Protein AF-A0A374URX6-F1 (afdb_monomer_lite)

Sequence (188 aa):
MEKLTINDLPEDVVERMKEAIRSDSQMVALKNKHTAYIRSRQYAKAIELKRKMRKIEERVICEYLEHYEGETESMANLMNGMSPEDRDAINVCTNAIILICDMIETFSMYFNQVLKKYHPDYRLEMYDKIMSVGKEAKSHVKFMSECTDNIYQCSFADSADDITELVRNKARSLIRKVKGKEGNRNNL

Foldseek 3Di:
DDQDDLVNDDPVVSVVLVVVLCPDPVNVVLVVVLVVCVVVVVVVVSVVSVVVSVVVSVVSRSVCSVVPPDPPDQLLVVCVPPDPVVVVVVVVVLVVLLLVLVLLVVVLVVVVVVVCVPVVPDDDVVSVVSNVVSVVSNVVSVSNCVSDDPPPPPVVVVVSVVVSVVVVVVVVVVVVVVVVVVVVVVVD

Secondary structure (DSSP, 8-state):
-PPP-GGGS-HHHHHHHHHHHHH-HHHHHHHHHHHHHHHTT-HHHHHHHHHHHHHHHHHHHHHHHHT-------HHHHTTT--HHHHHHHHHHHHHHHHHHHHHHHHHHHHHHHHHTT-TT---HHHHHHHHHHHHHHHHHHHHHTTS-TTSTTTHHHHHHHHHHHHHHHHHHHHHHHHHHHHHHTT-

Radius of gyration: 27.58 Å; chains: 1; bounding box: 68×51×74 Å

Structure (mmCIF, N/CA/C/O backbone):
data_AF-A0A374URX6-F1
#
_entry.id   AF-A0A374URX6-F1
#
loop_
_atom_site.group_PDB
_atom_site.id
_atom_site.type_symbol
_atom_site.label_atom_id
_atom_site.label_alt_id
_atom_site.label_comp_id
_atom_site.label_asym_id
_atom_site.label_entity_id
_atom_site.label_seq_id
_atom_site.pdbx_PDB_ins_code
_atom_site.Cartn_x
_atom_site.Cartn_y
_atom_site.Cartn_z
_atom_site.occupancy
_atom_site.B_iso_or_equiv
_atom_site.auth_seq_id
_atom_site.auth_comp_id
_atom_site.auth_asym_id
_at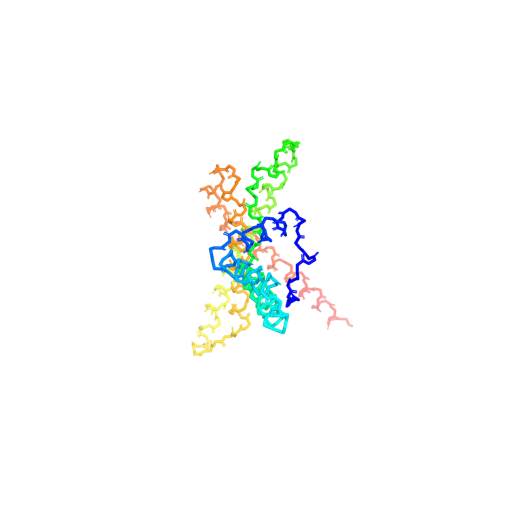om_site.auth_atom_id
_atom_site.pdbx_PDB_model_num
ATOM 1 N N . MET A 1 1 ? -7.711 -9.882 -10.810 1.00 42.44 1 MET A N 1
ATOM 2 C CA . MET A 1 1 ? -7.217 -8.596 -11.335 1.00 42.44 1 MET A CA 1
ATOM 3 C C . MET A 1 1 ? -7.017 -8.758 -12.825 1.00 42.44 1 MET A C 1
ATOM 5 O O . MET A 1 1 ? -6.484 -9.787 -13.230 1.00 42.44 1 MET A O 1
ATOM 9 N N . GLU A 1 2 ? -7.520 -7.823 -13.626 1.00 47.75 2 GLU A N 1
ATOM 10 C CA . GLU A 1 2 ? -7.219 -7.774 -15.061 1.00 47.75 2 GLU A CA 1
ATOM 11 C C . GLU A 1 2 ? -5.718 -7.503 -15.246 1.00 47.75 2 GLU A C 1
ATOM 13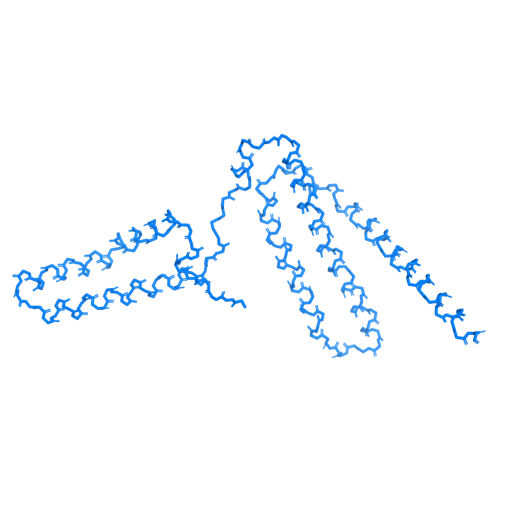 O O . GLU A 1 2 ? -5.123 -6.761 -14.465 1.00 47.75 2 GLU A O 1
ATOM 18 N N . LYS A 1 3 ? -5.079 -8.176 -16.213 1.00 58.12 3 LYS A N 1
ATOM 19 C CA . LYS A 1 3 ? -3.654 -7.968 -16.507 1.00 58.12 3 LYS A CA 1
ATOM 20 C C . LYS A 1 3 ? -3.487 -6.602 -17.174 1.00 58.12 3 LYS A C 1
ATOM 22 O O . LYS A 1 3 ? -4.138 -6.369 -18.189 1.00 58.12 3 LYS A O 1
ATOM 27 N N . LEU A 1 4 ? -2.601 -5.759 -16.638 1.00 62.91 4 LEU A N 1
ATOM 28 C CA . LEU A 1 4 ? -2.213 -4.500 -17.279 1.00 62.91 4 LEU A CA 1
ATOM 29 C C . LEU A 1 4 ? -1.714 -4.751 -18.708 1.00 62.91 4 LEU A C 1
ATOM 31 O O . LEU A 1 4 ? -0.981 -5.707 -18.978 1.00 62.91 4 LEU A O 1
ATOM 35 N N . THR A 1 5 ? -2.095 -3.861 -19.615 1.00 71.56 5 THR A N 1
ATOM 36 C CA . THR A 1 5 ? -1.613 -3.796 -20.992 1.00 71.56 5 THR A CA 1
ATOM 37 C C . THR A 1 5 ? -0.795 -2.524 -21.206 1.00 71.56 5 THR A C 1
ATOM 39 O O . THR A 1 5 ? -0.844 -1.591 -20.412 1.00 71.56 5 THR A O 1
ATOM 42 N N . ILE A 1 6 ? -0.055 -2.447 -22.319 1.00 65.75 6 ILE A N 1
ATOM 43 C CA . ILE A 1 6 ? 0.677 -1.224 -22.701 1.00 65.75 6 ILE A CA 1
ATOM 44 C C . ILE A 1 6 ? -0.231 0.011 -22.771 1.00 65.75 6 ILE A C 1
ATOM 46 O O . ILE A 1 6 ? 0.249 1.117 -22.555 1.00 65.75 6 ILE A O 1
ATOM 50 N N . ASN A 1 7 ? -1.516 -0.166 -23.090 1.00 72.38 7 ASN A N 1
ATOM 51 C CA . ASN A 1 7 ? -2.454 0.950 -23.230 1.00 72.38 7 ASN A CA 1
ATOM 52 C C . ASN A 1 7 ? -2.869 1.544 -21.878 1.00 72.38 7 ASN A C 1
ATOM 54 O O . ASN A 1 7 ? -3.443 2.626 -21.849 1.00 72.38 7 ASN A O 1
ATOM 58 N N . ASP A 1 8 ? -2.583 0.834 -20.785 1.00 68.06 8 ASP A N 1
ATOM 59 C CA . ASP A 1 8 ? -2.887 1.255 -19.419 1.00 68.06 8 ASP A CA 1
ATOM 60 C C . ASP A 1 8 ? -1.713 2.030 -18.785 1.00 68.06 8 ASP A C 1
ATOM 62 O O . ASP A 1 8 ? -1.812 2.475 -17.644 1.00 68.06 8 ASP A O 1
ATOM 66 N N . LEU A 1 9 ? -0.597 2.192 -19.512 1.00 67.38 9 LEU A N 1
ATOM 67 C CA . LEU A 1 9 ? 0.585 2.931 -19.069 1.00 67.38 9 LEU A CA 1
ATOM 68 C C . LEU A 1 9 ? 0.599 4.378 -19.606 1.00 67.38 9 LEU A C 1
ATOM 70 O O . LEU A 1 9 ? 0.173 4.606 -20.742 1.00 67.38 9 LEU A O 1
ATOM 74 N N . PRO A 1 10 ? 1.167 5.344 -18.854 1.00 72.00 10 PRO A N 1
ATOM 75 C CA . PRO A 1 10 ? 1.459 6.685 -19.362 1.00 72.00 10 PRO A CA 1
ATOM 76 C C . PRO A 1 10 ? 2.327 6.660 -20.633 1.00 72.00 10 PRO A C 1
ATOM 78 O O . PRO A 1 10 ? 3.248 5.847 -20.763 1.00 72.00 10 PRO A O 1
ATOM 81 N N . GLU A 1 11 ? 2.050 7.557 -21.587 1.00 71.12 11 GLU A N 1
ATOM 82 C CA . GLU A 1 11 ? 2.722 7.585 -22.900 1.00 71.12 11 GLU A CA 1
ATOM 83 C C . GLU A 1 11 ? 4.248 7.725 -22.799 1.00 71.12 11 GLU A C 1
ATOM 85 O O . GLU A 1 11 ? 4.993 7.101 -23.558 1.00 71.12 11 GLU A O 1
ATOM 90 N N . ASP A 1 12 ? 4.726 8.511 -21.843 1.00 68.75 12 ASP A N 1
ATOM 91 C CA . ASP A 1 12 ? 6.142 8.771 -21.602 1.00 68.75 12 ASP A CA 1
ATOM 92 C C . ASP A 1 12 ? 6.875 7.546 -21.024 1.00 68.75 12 ASP A C 1
ATOM 94 O O . ASP A 1 12 ? 8.034 7.293 -21.368 1.00 68.75 12 ASP A O 1
ATOM 98 N N . VAL A 1 13 ? 6.195 6.736 -20.207 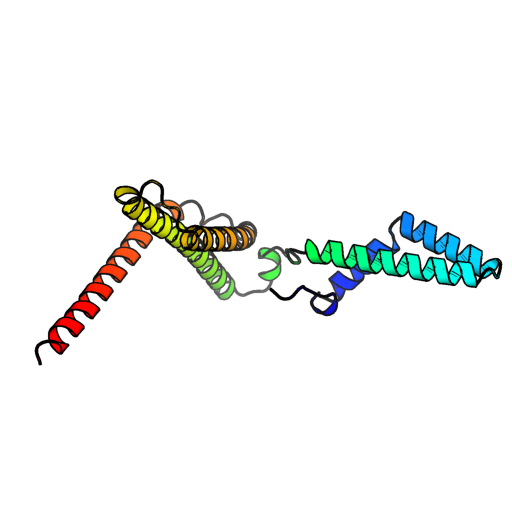1.00 68.50 13 VAL A N 1
ATOM 99 C CA . VAL A 1 13 ? 6.701 5.445 -19.710 1.00 68.50 13 VAL A CA 1
ATOM 100 C C . VAL A 1 13 ? 6.816 4.457 -20.863 1.00 68.50 13 VAL A C 1
ATOM 102 O O . VAL A 1 13 ? 7.845 3.795 -21.025 1.00 68.50 13 VAL A O 1
ATOM 105 N N . VAL A 1 14 ? 5.791 4.398 -21.719 1.00 74.38 14 VAL A N 1
ATOM 106 C CA . VAL A 1 14 ? 5.786 3.540 -22.910 1.00 74.38 14 VAL A CA 1
ATOM 107 C C . VAL A 1 14 ? 6.924 3.917 -23.862 1.00 74.38 14 VAL A C 1
ATOM 109 O O . VAL A 1 14 ? 7.589 3.027 -24.403 1.00 74.38 14 VAL A O 1
ATOM 112 N N . GLU A 1 15 ? 7.181 5.208 -24.073 1.00 75.00 15 GLU A N 1
ATOM 113 C CA . GLU A 1 15 ? 8.285 5.663 -24.925 1.00 75.00 15 GLU A CA 1
ATOM 114 C C . GLU A 1 15 ? 9.661 5.378 -24.311 1.00 75.00 15 GLU A C 1
ATOM 116 O O . GLU A 1 15 ? 10.505 4.800 -25.002 1.00 75.00 15 GLU A O 1
ATOM 121 N N . ARG A 1 16 ? 9.875 5.637 -23.011 1.00 71.31 16 ARG A N 1
ATOM 122 C CA . ARG A 1 16 ? 11.119 5.255 -22.309 1.00 71.31 16 ARG A CA 1
ATOM 123 C C . ARG A 1 16 ? 11.392 3.756 -22.409 1.00 71.31 16 ARG A C 1
ATOM 125 O O . ARG A 1 16 ? 12.520 3.336 -22.668 1.00 71.31 16 ARG A O 1
ATOM 132 N N . MET A 1 17 ? 10.353 2.938 -22.265 1.00 75.31 17 MET A N 1
ATOM 133 C CA . MET A 1 17 ? 10.470 1.485 -22.342 1.00 75.31 17 MET A CA 1
ATOM 134 C C . MET A 1 17 ? 10.811 1.011 -23.759 1.00 75.31 17 MET A C 1
ATOM 136 O O . MET A 1 17 ? 11.718 0.197 -23.951 1.00 75.31 17 MET A O 1
ATOM 140 N N . LYS A 1 18 ? 10.145 1.564 -24.782 1.00 79.19 18 LYS A N 1
ATOM 141 C CA . LYS A 1 18 ? 10.502 1.315 -26.188 1.00 79.19 18 LYS A CA 1
ATOM 142 C C . LYS A 1 18 ? 11.939 1.743 -26.476 1.00 79.19 18 LYS A C 1
ATOM 144 O O . LYS A 1 18 ? 12.633 1.054 -27.222 1.00 79.19 18 LYS A O 1
ATOM 149 N N . GLU A 1 19 ? 12.395 2.858 -25.921 1.00 78.62 19 GLU A N 1
ATOM 150 C CA . GLU A 1 19 ? 13.754 3.356 -26.111 1.00 78.62 19 GLU A CA 1
ATOM 151 C C . GLU A 1 19 ? 14.801 2.459 -25.438 1.00 78.62 19 GLU A C 1
ATOM 153 O O . GLU A 1 19 ? 15.791 2.098 -26.082 1.00 78.62 19 GLU A O 1
ATOM 158 N N . ALA A 1 20 ? 14.541 1.981 -24.219 1.00 75.44 20 ALA A N 1
ATOM 159 C CA . ALA A 1 20 ? 15.385 1.008 -23.525 1.00 75.44 20 ALA A CA 1
ATOM 160 C C . ALA A 1 20 ? 15.524 -0.300 -24.326 1.00 75.44 20 ALA A C 1
ATOM 162 O O . ALA A 1 20 ? 16.631 -0.772 -24.583 1.00 75.44 20 ALA A O 1
ATOM 163 N N . ILE A 1 21 ? 14.414 -0.841 -24.840 1.00 81.38 21 ILE A N 1
ATOM 164 C CA . ILE A 1 21 ? 14.446 -2.047 -25.682 1.00 81.38 21 ILE A CA 1
ATOM 165 C C . ILE A 1 21 ? 15.209 -1.790 -26.990 1.00 81.38 21 ILE A C 1
ATOM 167 O O . ILE A 1 21 ? 15.943 -2.649 -27.479 1.00 81.38 21 ILE A O 1
ATOM 171 N N . ARG A 1 22 ? 15.057 -0.604 -27.589 1.00 78.19 22 ARG A N 1
ATOM 172 C CA . ARG A 1 22 ? 15.735 -0.251 -28.846 1.00 78.19 22 ARG A CA 1
ATOM 173 C C . ARG A 1 22 ? 17.235 -0.032 -28.684 1.00 78.19 22 ARG A C 1
ATOM 175 O O . ARG A 1 22 ? 17.934 -0.217 -29.686 1.00 78.19 22 ARG A O 1
ATOM 182 N N . SER A 1 23 ? 17.672 0.399 -27.504 1.00 76.88 23 SER A N 1
ATOM 183 C CA . SER A 1 23 ? 19.065 0.690 -27.147 1.00 76.88 23 SER A CA 1
ATOM 184 C C . SER A 1 23 ? 19.798 -0.510 -26.540 1.00 76.88 23 SER A C 1
ATOM 186 O O . SER A 1 23 ? 21.027 -0.493 -26.482 1.00 76.88 23 SER A O 1
ATOM 188 N N . ASP A 1 24 ? 19.080 -1.582 -26.185 1.00 81.94 24 ASP A N 1
ATOM 189 C CA . ASP A 1 24 ? 19.675 -2.845 -25.756 1.00 81.94 24 ASP A CA 1
ATOM 190 C C . ASP A 1 24 ? 20.684 -3.394 -26.783 1.00 81.94 24 ASP A C 1
ATOM 192 O O . ASP A 1 24 ? 20.426 -3.483 -27.989 1.00 81.94 24 ASP A O 1
ATOM 196 N N . SER A 1 25 ? 21.848 -3.808 -26.282 1.00 78.56 25 SER A N 1
ATOM 197 C CA . SER A 1 25 ? 22.976 -4.263 -27.100 1.00 78.56 25 SER A CA 1
ATOM 198 C C . SER A 1 25 ? 22.642 -5.465 -27.995 1.00 78.56 25 SER A C 1
ATOM 200 O O . SER A 1 25 ? 23.110 -5.538 -29.139 1.00 78.56 25 SER A O 1
ATOM 202 N N . GLN A 1 26 ? 21.792 -6.386 -27.529 1.00 83.06 26 GLN A N 1
ATOM 203 C CA . GLN A 1 26 ? 21.357 -7.542 -28.308 1.00 83.06 26 GLN A CA 1
ATOM 204 C C . GLN A 1 26 ? 20.356 -7.112 -29.384 1.00 83.06 26 GLN A C 1
ATOM 206 O O . GLN A 1 26 ? 20.456 -7.557 -30.532 1.00 83.06 26 GLN A O 1
ATOM 211 N N . MET A 1 27 ? 19.440 -6.194 -29.063 1.00 85.38 27 MET A N 1
ATOM 212 C CA . MET A 1 27 ? 18.496 -5.640 -30.038 1.00 85.38 27 MET A CA 1
ATOM 213 C C . MET A 1 27 ? 19.202 -4.828 -31.135 1.00 85.38 27 MET A C 1
ATOM 215 O O . MET A 1 27 ? 18.865 -4.944 -32.319 1.00 85.38 27 MET A O 1
ATOM 219 N N . VAL A 1 28 ? 20.232 -4.059 -30.777 1.00 84.44 28 VAL A N 1
ATOM 220 C CA . VAL A 1 28 ? 21.089 -3.333 -31.726 1.00 84.44 28 VAL A CA 1
ATOM 221 C C . VAL A 1 28 ? 21.819 -4.307 -32.656 1.00 84.44 28 VAL A C 1
ATOM 223 O O . VAL A 1 28 ? 21.804 -4.127 -33.879 1.00 84.44 28 VAL A O 1
ATOM 226 N N . ALA A 1 29 ? 22.389 -5.391 -32.123 1.00 86.38 29 ALA A N 1
ATOM 227 C CA . ALA A 1 29 ? 23.032 -6.424 -32.934 1.00 86.38 29 ALA A CA 1
ATOM 228 C C . ALA A 1 29 ? 22.048 -7.094 -33.915 1.00 86.38 29 ALA A C 1
ATOM 230 O O . ALA A 1 29 ? 22.372 -7.298 -35.092 1.00 86.38 29 ALA A O 1
ATOM 231 N N . LEU A 1 30 ? 20.818 -7.378 -33.470 1.00 88.06 30 LEU A N 1
ATOM 232 C CA . LEU A 1 30 ? 19.757 -7.936 -34.312 1.00 88.06 30 LEU A CA 1
ATOM 233 C C . LEU A 1 30 ? 19.320 -6.958 -35.417 1.00 88.06 30 LEU A C 1
ATOM 235 O O . LEU A 1 30 ? 19.184 -7.375 -36.571 1.00 88.06 30 LEU A O 1
ATOM 239 N N . LYS A 1 31 ? 19.186 -5.657 -35.118 1.00 87.25 31 LYS A N 1
ATOM 240 C CA . LYS A 1 31 ? 18.902 -4.603 -36.116 1.00 87.25 31 LYS A CA 1
ATOM 241 C C . LYS A 1 31 ? 19.996 -4.489 -37.175 1.00 87.25 31 LYS A C 1
ATOM 243 O O . LYS A 1 31 ? 19.697 -4.392 -38.371 1.00 87.25 31 LYS A O 1
ATOM 248 N N . ASN A 1 32 ? 21.258 -4.538 -36.758 1.00 89.31 32 ASN A N 1
ATOM 249 C CA . ASN A 1 32 ? 22.398 -4.480 -37.673 1.00 89.31 32 ASN A CA 1
ATOM 250 C C . ASN A 1 32 ? 22.410 -5.697 -38.606 1.00 89.31 32 ASN A C 1
ATOM 252 O O . ASN A 1 32 ? 22.551 -5.557 -39.823 1.00 89.31 32 ASN A O 1
ATOM 256 N N . LYS A 1 33 ? 22.147 -6.890 -38.060 1.00 89.12 33 LYS A N 1
ATOM 257 C CA . LYS A 1 33 ? 22.036 -8.132 -38.835 1.00 89.12 33 LYS A CA 1
ATOM 258 C C . LYS A 1 33 ? 20.837 -8.125 -39.790 1.00 89.12 33 LYS A C 1
ATOM 260 O O . LYS A 1 33 ? 20.963 -8.564 -40.932 1.00 89.12 33 LYS A O 1
ATOM 265 N N . HIS A 1 34 ? 19.700 -7.570 -39.373 1.00 90.44 34 HIS A N 1
ATOM 266 C CA . HIS A 1 34 ? 18.539 -7.365 -40.243 1.00 90.44 34 HIS A CA 1
ATOM 267 C C . HIS A 1 34 ? 18.883 -6.448 -41.420 1.00 90.44 34 HIS A C 1
ATOM 269 O O . HIS A 1 34 ? 18.619 -6.786 -42.573 1.00 90.44 34 HIS A O 1
ATOM 275 N N . THR A 1 35 ? 19.540 -5.322 -41.147 1.00 88.06 35 THR A N 1
ATOM 276 C CA . THR A 1 35 ? 19.985 -4.376 -42.180 1.00 88.06 35 THR A CA 1
ATOM 277 C C . THR A 1 35 ? 20.955 -5.032 -43.164 1.00 88.06 35 THR A C 1
ATOM 279 O O . THR A 1 35 ? 20.837 -4.831 -44.373 1.00 88.06 35 THR A O 1
ATOM 282 N N . ALA A 1 36 ? 21.862 -5.883 -42.677 1.00 88.88 36 ALA A N 1
ATOM 283 C CA . ALA A 1 36 ? 22.755 -6.667 -43.525 1.00 88.88 36 ALA A CA 1
ATOM 284 C C . ALA A 1 36 ? 21.995 -7.660 -44.428 1.00 88.88 36 ALA A C 1
ATOM 286 O O . ALA A 1 36 ? 22.318 -7.776 -45.613 1.00 88.88 36 ALA A O 1
ATOM 287 N N . TYR A 1 37 ? 20.950 -8.331 -43.927 1.00 89.88 37 TYR A N 1
ATOM 288 C CA . TYR A 1 37 ? 20.103 -9.205 -44.752 1.00 89.88 37 TYR A CA 1
ATOM 289 C C . TYR A 1 37 ? 19.315 -8.446 -45.820 1.00 89.88 37 TYR A C 1
ATOM 291 O O . TYR A 1 37 ? 19.211 -8.925 -46.948 1.00 89.88 37 TYR A O 1
ATOM 299 N N . ILE A 1 38 ? 18.822 -7.244 -45.514 1.00 87.94 38 ILE A N 1
ATOM 300 C CA . ILE A 1 38 ? 18.156 -6.387 -46.505 1.00 87.94 38 ILE A CA 1
ATOM 301 C C . ILE A 1 38 ? 19.139 -5.951 -47.597 1.00 87.94 38 ILE A C 1
ATOM 303 O O . ILE A 1 38 ? 18.843 -6.100 -48.782 1.00 87.94 38 ILE A O 1
ATOM 307 N N . ARG A 1 39 ? 20.334 -5.475 -47.217 1.00 89.62 39 ARG A N 1
ATOM 308 C CA . ARG A 1 39 ? 21.377 -5.047 -48.170 1.00 89.62 39 ARG A CA 1
ATOM 309 C C . ARG A 1 39 ? 21.854 -6.189 -49.068 1.00 89.62 39 ARG A C 1
ATOM 311 O O . ARG A 1 39 ? 22.105 -5.975 -50.247 1.00 89.62 39 ARG A O 1
ATOM 318 N N . SER A 1 40 ? 21.920 -7.405 -48.531 1.00 90.50 40 SER A N 1
ATOM 319 C CA . SER A 1 40 ? 22.286 -8.617 -49.277 1.00 90.50 40 SER A CA 1
ATOM 320 C C . SER A 1 40 ? 21.110 -9.287 -50.005 1.00 90.50 40 SER A C 1
ATOM 322 O O . SER A 1 40 ? 21.266 -10.400 -50.501 1.00 90.50 40 SER A O 1
ATOM 324 N N . ARG A 1 41 ? 19.939 -8.630 -50.086 1.00 89.19 41 ARG A N 1
ATOM 325 C CA . ARG A 1 41 ? 18.708 -9.124 -50.742 1.00 89.19 41 ARG A CA 1
ATOM 326 C C . ARG A 1 41 ? 18.183 -10.461 -50.190 1.00 89.19 41 ARG A C 1
ATOM 328 O O . ARG A 1 41 ? 17.394 -11.146 -50.835 1.00 89.19 41 ARG A O 1
ATOM 335 N N . GLN A 1 42 ? 18.565 -10.828 -48.966 1.00 89.88 42 GLN A N 1
ATOM 336 C CA . GLN A 1 42 ? 18.106 -12.035 -48.270 1.00 89.88 42 GLN A CA 1
ATOM 337 C C . GLN A 1 42 ? 16.795 -11.761 -47.513 1.00 89.88 42 GLN A C 1
ATOM 339 O O . GLN A 1 42 ? 16.720 -11.883 -46.288 1.00 89.88 42 GLN A O 1
ATOM 344 N N . TYR A 1 43 ? 15.744 -11.376 -48.241 1.00 86.75 43 TYR A N 1
ATOM 345 C CA . TYR A 1 43 ? 14.491 -10.879 -47.656 1.00 86.75 43 TYR A CA 1
ATOM 346 C C . TYR A 1 43 ? 13.770 -11.897 -46.764 1.00 86.75 43 TYR A C 1
ATOM 348 O O . TYR A 1 43 ? 13.255 -11.517 -45.717 1.00 86.75 43 TYR A O 1
ATOM 356 N N . ALA A 1 44 ? 13.785 -13.189 -47.110 1.00 87.62 44 ALA A N 1
ATOM 357 C CA . ALA A 1 44 ? 13.173 -14.233 -46.281 1.00 87.62 44 ALA A CA 1
ATOM 358 C C . ALA A 1 44 ? 13.793 -14.287 -44.870 1.00 87.62 44 ALA A C 1
ATOM 360 O O . ALA A 1 44 ? 13.077 -14.297 -43.869 1.00 87.62 44 ALA A O 1
ATOM 361 N N . LYS A 1 45 ? 15.129 -14.215 -44.788 1.00 85.75 45 LYS A N 1
ATOM 362 C CA . LYS A 1 45 ? 15.859 -14.171 -43.512 1.00 85.75 45 LYS A CA 1
ATOM 363 C C . LYS A 1 45 ? 15.636 -12.856 -42.770 1.00 85.75 45 LYS A C 1
ATOM 365 O O . LYS A 1 45 ? 15.545 -12.861 -41.546 1.00 85.75 45 LYS A O 1
ATOM 370 N N . ALA A 1 46 ? 15.516 -11.738 -43.488 1.00 84.56 46 ALA A N 1
ATOM 371 C CA . ALA A 1 46 ? 15.182 -10.452 -42.881 1.00 84.56 46 ALA A CA 1
ATOM 372 C C . ALA A 1 46 ? 13.779 -10.469 -42.246 1.00 84.56 46 ALA A C 1
ATOM 374 O O . ALA A 1 46 ? 13.622 -10.040 -41.106 1.00 84.56 46 ALA A O 1
ATOM 375 N N . ILE A 1 47 ? 12.776 -11.031 -42.929 1.00 87.69 47 ILE A N 1
ATOM 376 C CA . ILE A 1 47 ? 11.409 -11.171 -42.401 1.00 87.69 47 ILE A CA 1
ATOM 377 C C . ILE A 1 47 ? 11.394 -12.064 -41.157 1.00 87.69 47 ILE A C 1
ATOM 379 O O . ILE A 1 47 ? 10.784 -11.703 -40.148 1.00 87.69 47 ILE A O 1
ATOM 383 N N . GLU A 1 48 ? 12.082 -13.206 -41.199 1.00 87.69 48 GLU A N 1
ATOM 384 C CA . GLU A 1 48 ? 12.171 -14.108 -40.048 1.00 87.69 48 GLU A CA 1
ATOM 385 C C . GLU A 1 48 ? 12.837 -13.420 -38.848 1.00 87.69 48 GLU A C 1
ATOM 387 O O . GLU A 1 48 ? 12.335 -13.493 -37.723 1.00 87.69 48 GLU A O 1
ATOM 392 N N . LEU A 1 49 ? 13.928 -12.688 -39.090 1.00 87.81 49 LEU A N 1
ATOM 393 C CA . LEU A 1 49 ? 14.638 -11.949 -38.053 1.00 87.81 49 LEU A CA 1
ATOM 394 C C . LEU A 1 49 ? 13.779 -10.819 -37.471 1.00 87.81 49 LEU A C 1
ATOM 396 O O . LEU A 1 49 ? 13.730 -10.666 -36.254 1.00 87.81 49 LEU A O 1
ATOM 400 N N . LYS A 1 50 ? 13.026 -10.095 -38.307 1.00 86.94 50 LYS A N 1
ATOM 401 C CA . LYS A 1 50 ? 12.077 -9.062 -37.865 1.00 86.94 50 LYS A CA 1
ATOM 402 C C . LYS A 1 50 ? 10.969 -9.641 -36.983 1.00 86.94 50 LYS A C 1
ATOM 404 O O . LYS A 1 50 ? 10.600 -9.031 -35.983 1.00 86.94 50 LYS A O 1
ATOM 409 N N . ARG A 1 51 ? 10.456 -10.834 -37.310 1.00 84.69 51 ARG A N 1
ATOM 410 C CA . ARG A 1 51 ? 9.471 -11.536 -36.470 1.00 84.69 51 ARG A CA 1
ATOM 411 C C . ARG A 1 51 ? 10.075 -11.962 -35.128 1.00 84.69 51 ARG A C 1
ATOM 413 O O . ARG A 1 51 ? 9.401 -11.845 -34.111 1.00 84.69 51 ARG A O 1
ATOM 420 N N . LYS A 1 52 ? 11.330 -12.427 -35.109 1.00 85.50 52 LYS A N 1
ATOM 421 C CA . LYS A 1 52 ? 12.043 -12.760 -33.861 1.00 85.50 52 LYS A CA 1
ATOM 422 C C . LYS A 1 52 ? 12.246 -11.531 -32.979 1.00 85.50 52 LYS A C 1
ATOM 424 O O . LYS A 1 52 ? 11.963 -11.608 -31.792 1.00 85.50 52 LYS A O 1
ATOM 429 N N . MET A 1 53 ? 12.658 -10.406 -33.560 1.00 83.62 53 MET A N 1
ATOM 430 C CA . MET A 1 53 ? 12.808 -9.142 -32.833 1.00 83.62 53 MET A CA 1
ATOM 431 C C . MET A 1 53 ? 11.488 -8.696 -32.197 1.00 83.62 53 MET A C 1
ATOM 433 O O . MET A 1 53 ? 11.471 -8.400 -31.011 1.00 83.62 53 MET A O 1
ATOM 437 N N . ARG A 1 54 ? 10.373 -8.759 -32.939 1.00 83.56 54 ARG A N 1
ATOM 438 C CA . ARG A 1 54 ? 9.048 -8.413 -32.401 1.00 83.56 54 ARG A CA 1
ATOM 439 C C . ARG A 1 54 ? 8.637 -9.297 -31.219 1.00 83.56 54 ARG A C 1
ATOM 441 O O . ARG A 1 54 ? 8.152 -8.785 -30.225 1.00 83.56 54 ARG A O 1
ATOM 448 N N . LYS A 1 55 ? 8.879 -10.610 -31.295 1.00 83.19 55 LYS A N 1
ATOM 449 C CA . LYS A 1 55 ? 8.602 -11.523 -30.171 1.00 83.19 55 LYS A CA 1
ATOM 450 C C . LYS A 1 55 ? 9.445 -11.212 -28.933 1.00 83.19 55 LYS A C 1
ATOM 452 O O . LYS A 1 55 ? 8.982 -11.420 -27.820 1.00 83.19 55 LYS A O 1
ATOM 457 N N . ILE A 1 56 ? 10.686 -10.761 -29.125 1.00 82.25 56 ILE A N 1
ATOM 458 C CA . ILE A 1 56 ? 11.551 -10.331 -28.021 1.00 82.25 56 ILE A CA 1
ATOM 459 C C . ILE A 1 56 ? 11.000 -9.042 -27.406 1.00 82.25 56 ILE A C 1
ATOM 461 O O . ILE A 1 56 ? 10.887 -8.982 -26.189 1.00 82.25 56 ILE A O 1
ATOM 465 N N . GLU A 1 57 ? 10.607 -8.062 -28.227 1.00 80.38 57 GLU A N 1
ATOM 466 C CA . GLU A 1 57 ? 9.961 -6.827 -27.757 1.00 80.38 57 GLU A CA 1
ATOM 467 C C . GLU A 1 57 ? 8.702 -7.146 -26.939 1.00 80.38 57 GLU A C 1
ATOM 469 O O . GLU A 1 57 ? 8.608 -6.732 -25.789 1.00 80.38 57 GLU A O 1
ATOM 474 N N . GLU A 1 58 ? 7.780 -7.944 -27.487 1.00 80.06 58 GLU A N 1
ATOM 475 C CA . GLU A 1 58 ? 6.541 -8.360 -26.812 1.00 80.06 58 GLU A CA 1
ATOM 476 C C . GLU A 1 58 ? 6.816 -9.070 -25.479 1.00 80.06 58 GLU A C 1
ATOM 478 O O . GLU A 1 58 ? 6.162 -8.780 -24.483 1.00 80.06 58 GLU A O 1
ATOM 483 N N . ARG A 1 59 ? 7.811 -9.965 -25.430 1.00 80.69 59 ARG A N 1
ATOM 484 C CA . ARG A 1 59 ? 8.173 -10.664 -24.192 1.00 80.69 59 ARG A CA 1
ATOM 485 C C . ARG A 1 59 ? 8.710 -9.705 -23.131 1.00 80.69 59 ARG A C 1
ATOM 487 O O . ARG A 1 59 ? 8.257 -9.776 -21.999 1.00 80.69 59 ARG A O 1
ATOM 494 N N . VAL A 1 60 ? 9.641 -8.821 -23.492 1.00 76.44 60 VAL A N 1
ATOM 495 C CA . VAL A 1 60 ? 10.235 -7.859 -22.547 1.00 76.44 60 VAL A CA 1
ATOM 496 C C . VAL A 1 60 ? 9.176 -6.886 -22.027 1.00 76.44 60 VAL A C 1
ATOM 498 O O . VAL A 1 60 ? 9.168 -6.561 -20.847 1.00 76.44 60 VAL A O 1
ATOM 501 N N . ILE A 1 61 ? 8.243 -6.475 -22.889 1.00 75.69 61 ILE A N 1
ATOM 502 C CA . ILE A 1 61 ? 7.071 -5.685 -22.503 1.00 75.69 61 ILE A CA 1
ATOM 503 C C . ILE A 1 61 ? 6.234 -6.427 -21.455 1.00 75.69 61 ILE A C 1
ATOM 505 O O . ILE A 1 61 ? 5.890 -5.848 -20.429 1.00 75.69 61 ILE A O 1
ATOM 509 N N . CYS A 1 62 ? 5.892 -7.693 -21.707 1.00 70.50 62 CYS A N 1
ATOM 510 C CA . CYS A 1 62 ? 5.096 -8.484 -20.772 1.00 70.50 62 CYS A CA 1
ATOM 511 C C . CYS A 1 62 ? 5.831 -8.720 -19.449 1.00 70.50 62 CYS A C 1
ATOM 513 O O . CYS A 1 62 ? 5.220 -8.573 -18.399 1.00 70.50 62 CYS A O 1
ATOM 515 N N . GLU A 1 63 ? 7.126 -9.038 -19.493 1.00 69.06 63 GLU A N 1
ATOM 516 C CA . GLU A 1 63 ? 7.958 -9.207 -18.297 1.00 69.06 63 GLU A CA 1
ATOM 517 C C . GLU A 1 63 ? 8.009 -7.913 -17.478 1.00 69.06 63 GLU A C 1
ATOM 519 O O . GLU A 1 63 ? 7.835 -7.958 -16.264 1.00 69.06 63 GLU A O 1
ATOM 524 N N . TYR A 1 64 ? 8.170 -6.757 -18.127 1.00 69.06 64 TYR A N 1
ATOM 525 C CA . TYR A 1 64 ? 8.140 -5.464 -17.448 1.00 69.06 64 TYR A CA 1
ATOM 526 C C . TYR A 1 64 ? 6.774 -5.187 -16.813 1.00 69.06 64 TYR A C 1
ATOM 528 O O . TYR A 1 64 ? 6.719 -4.854 -15.638 1.00 69.06 64 TYR A O 1
ATOM 536 N N . LEU A 1 65 ? 5.673 -5.384 -17.550 1.00 68.12 65 LEU A N 1
ATOM 537 C CA . LEU A 1 65 ? 4.307 -5.198 -17.041 1.00 68.12 65 LEU A CA 1
ATOM 538 C C . LEU A 1 65 ? 3.970 -6.132 -15.871 1.00 68.12 65 LEU A C 1
ATOM 540 O O . LEU A 1 65 ? 3.262 -5.727 -14.957 1.00 68.12 65 LEU A O 1
ATOM 544 N N . GLU A 1 66 ? 4.473 -7.369 -15.877 1.00 64.56 66 GLU A N 1
ATOM 545 C CA . GLU A 1 66 ? 4.281 -8.319 -14.772 1.00 64.56 66 GLU A CA 1
ATOM 546 C C . GLU A 1 66 ? 5.007 -7.896 -13.486 1.00 64.56 66 GLU A C 1
ATOM 548 O O . GLU A 1 66 ? 4.606 -8.321 -12.406 1.00 64.56 66 GLU A O 1
ATOM 553 N N . HIS A 1 67 ? 6.027 -7.039 -13.593 1.00 58.12 67 HIS A N 1
ATOM 554 C CA . HIS A 1 67 ? 6.805 -6.510 -12.466 1.00 58.12 67 HIS A CA 1
ATOM 555 C C . HIS A 1 67 ? 6.607 -4.996 -12.276 1.00 58.12 67 HIS A C 1
ATOM 557 O O . HIS A 1 67 ? 7.333 -4.365 -11.509 1.00 58.12 67 HIS A O 1
ATOM 563 N N . TYR A 1 68 ? 5.656 -4.396 -12.994 1.00 60.16 68 TYR A N 1
ATOM 564 C CA . TYR A 1 68 ? 5.388 -2.968 -12.933 1.00 60.16 68 TYR A CA 1
ATOM 565 C C . TYR A 1 68 ? 4.515 -2.667 -11.713 1.00 60.16 68 TYR A C 1
ATOM 567 O O . TYR A 1 68 ? 3.305 -2.880 -11.733 1.00 60.16 68 TYR A O 1
ATOM 575 N N . GLU A 1 69 ? 5.131 -2.151 -10.651 1.00 56.56 69 GLU A N 1
ATOM 576 C CA . GLU A 1 69 ? 4.447 -1.716 -9.422 1.00 56.56 69 GLU A CA 1
ATOM 577 C C . GLU A 1 69 ? 3.899 -0.272 -9.512 1.00 56.56 69 GLU A C 1
ATOM 579 O O . GLU A 1 69 ? 3.439 0.285 -8.517 1.00 56.56 69 GLU A O 1
ATOM 584 N N . GLY A 1 70 ? 3.906 0.327 -10.711 1.00 56.78 70 GLY A N 1
ATOM 585 C CA . GLY A 1 70 ? 3.590 1.740 -10.939 1.00 56.78 70 GLY A CA 1
ATOM 586 C C . GLY A 1 70 ? 4.845 2.608 -11.020 1.00 56.78 70 GLY A C 1
ATOM 587 O O . GLY A 1 70 ? 5.894 2.266 -10.475 1.00 56.78 70 GLY A O 1
ATOM 588 N N . GLU A 1 71 ? 4.760 3.750 -11.709 1.00 51.31 71 GLU A N 1
ATOM 589 C CA . GLU A 1 71 ? 5.755 4.801 -11.507 1.00 51.31 71 GLU A CA 1
ATOM 590 C C . GLU A 1 71 ? 5.615 5.318 -10.087 1.00 51.31 71 GLU A C 1
ATOM 592 O O . GLU A 1 71 ? 4.642 5.974 -9.719 1.00 51.31 71 GLU A O 1
ATOM 597 N N . THR A 1 72 ? 6.608 4.998 -9.276 1.00 51.94 72 THR A N 1
ATOM 598 C CA . THR A 1 72 ? 6.740 5.533 -7.938 1.00 51.94 72 THR A CA 1
ATOM 599 C C . THR A 1 72 ? 7.254 6.964 -8.031 1.00 51.94 72 THR A C 1
ATOM 601 O O . THR A 1 72 ? 8.412 7.247 -7.711 1.00 51.94 72 THR A O 1
ATOM 604 N N . GLU A 1 73 ? 6.429 7.884 -8.529 1.00 53.69 73 GLU A N 1
ATOM 605 C CA . GLU A 1 73 ? 6.698 9.291 -8.273 1.00 53.69 73 GLU A CA 1
ATOM 606 C C . GLU A 1 73 ? 6.629 9.503 -6.762 1.00 53.69 73 GLU A C 1
ATOM 608 O O . GLU A 1 73 ? 5.681 9.084 -6.095 1.00 53.69 73 GLU A O 1
ATOM 613 N N . SER A 1 74 ? 7.672 10.121 -6.206 1.00 59.59 74 SER A N 1
ATOM 614 C CA . SER A 1 74 ? 7.667 10.488 -4.795 1.00 59.59 74 SER A CA 1
ATOM 615 C C . SER A 1 74 ? 6.417 11.319 -4.517 1.00 59.59 74 SER A C 1
ATOM 617 O O . SER A 1 74 ? 6.163 12.302 -5.215 1.00 59.59 74 SER A O 1
ATOM 619 N N . MET A 1 75 ? 5.653 10.951 -3.487 1.00 64.12 75 MET A N 1
ATOM 620 C CA . MET A 1 75 ? 4.485 11.718 -3.047 1.00 64.12 75 MET A CA 1
ATOM 621 C C . MET A 1 75 ? 4.835 13.204 -2.842 1.00 64.12 75 MET A C 1
ATOM 623 O O . MET A 1 75 ? 4.029 14.070 -3.162 1.00 64.12 75 MET A O 1
ATOM 627 N N . ALA A 1 76 ? 6.069 13.523 -2.429 1.00 62.53 76 ALA A N 1
ATOM 628 C CA . ALA A 1 76 ? 6.563 14.898 -2.345 1.00 62.53 76 ALA A CA 1
ATOM 629 C C . ALA A 1 76 ? 6.545 15.649 -3.693 1.00 62.53 76 ALA A C 1
ATOM 631 O O . ALA A 1 76 ? 6.248 16.844 -3.727 1.00 62.53 76 ALA A O 1
ATOM 632 N N . ASN A 1 77 ? 6.834 14.962 -4.803 1.00 68.56 77 ASN A N 1
ATOM 633 C CA . ASN A 1 77 ? 6.780 15.540 -6.146 1.00 68.56 77 ASN A CA 1
ATOM 634 C C . ASN A 1 77 ? 5.333 15.758 -6.595 1.00 68.56 77 ASN A C 1
ATOM 636 O O . ASN A 1 77 ? 5.022 16.829 -7.108 1.00 68.56 77 ASN A O 1
ATOM 640 N N . LEU A 1 78 ? 4.445 14.793 -6.338 1.00 69.31 78 LEU A N 1
ATOM 641 C CA . LEU A 1 78 ? 3.010 14.916 -6.629 1.00 69.31 78 LEU A CA 1
ATOM 642 C C . LEU A 1 78 ? 2.349 16.029 -5.810 1.00 69.31 78 LEU A C 1
ATOM 644 O O . LEU A 1 78 ? 1.463 16.732 -6.288 1.00 69.31 78 LEU A O 1
ATOM 648 N N . MET A 1 79 ? 2.817 16.224 -4.580 1.00 72.81 79 MET A N 1
ATOM 649 C CA . MET A 1 79 ? 2.367 17.302 -3.710 1.00 72.81 79 MET A CA 1
ATOM 650 C C . MET A 1 79 ? 2.949 18.665 -4.097 1.00 72.81 79 MET A C 1
ATOM 652 O O . MET A 1 79 ? 2.535 19.688 -3.539 1.00 72.81 79 MET A O 1
ATOM 656 N N . ASN A 1 80 ? 3.897 18.733 -5.033 1.00 72.69 80 ASN A N 1
ATOM 657 C CA . ASN A 1 80 ? 4.508 19.989 -5.438 1.00 72.69 80 ASN A CA 1
ATOM 658 C C . ASN A 1 80 ? 3.481 20.868 -6.176 1.00 72.69 80 ASN A C 1
ATOM 660 O O . ASN A 1 80 ? 2.841 20.445 -7.130 1.00 72.69 80 ASN A O 1
ATOM 664 N N . GLY A 1 81 ? 3.282 22.0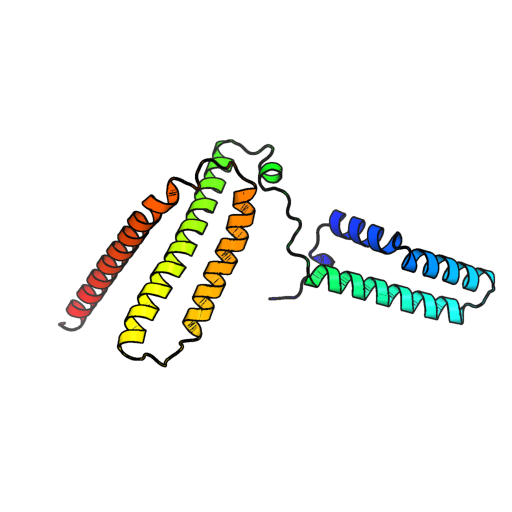97 -5.695 1.00 78.69 81 GLY A N 1
ATOM 665 C CA . GLY A 1 81 ? 2.220 22.992 -6.178 1.00 78.69 81 GLY A CA 1
ATOM 666 C C . GLY A 1 81 ? 0.840 22.822 -5.523 1.00 78.69 81 GLY A C 1
ATOM 667 O O . GLY A 1 81 ? -0.030 23.653 -5.768 1.00 78.69 81 GLY A O 1
ATOM 668 N N . MET A 1 82 ? 0.635 21.818 -4.661 1.00 84.31 82 MET A N 1
ATOM 669 C CA . MET A 1 82 ? -0.590 21.708 -3.856 1.00 84.31 82 MET A CA 1
ATOM 670 C C . MET A 1 82 ? -0.643 22.748 -2.730 1.00 84.31 82 MET A C 1
ATOM 672 O O . MET A 1 82 ? 0.395 23.181 -2.215 1.00 84.31 82 MET A O 1
ATOM 676 N N . SER A 1 83 ? -1.863 23.110 -2.322 1.00 87.12 83 SER A N 1
ATOM 677 C CA . SER A 1 83 ? -2.087 23.950 -1.146 1.00 87.12 83 SER A CA 1
ATOM 678 C C . SER A 1 83 ? -1.639 23.229 0.139 1.00 87.12 83 SER A C 1
ATOM 680 O O . SER A 1 83 ? -1.652 21.993 0.191 1.00 87.12 83 SER A O 1
ATOM 682 N N . PRO A 1 84 ? -1.228 23.962 1.190 1.00 81.56 84 PRO A N 1
ATOM 683 C CA . PRO A 1 84 ? -0.947 23.366 2.494 1.00 81.56 84 PRO A CA 1
ATOM 684 C C . PRO A 1 84 ? -2.130 22.565 3.051 1.00 81.56 84 PRO A C 1
ATOM 686 O O . PRO A 1 84 ? -1.923 21.494 3.615 1.00 81.56 84 PRO A O 1
ATOM 689 N N . GLU A 1 85 ? -3.355 23.052 2.851 1.00 85.75 85 GLU A N 1
ATOM 690 C CA . GLU A 1 85 ? -4.584 22.412 3.320 1.00 85.75 85 GLU A CA 1
ATOM 691 C C . GLU A 1 85 ? -4.808 21.046 2.659 1.00 85.75 85 GLU A C 1
ATOM 693 O O . GLU A 1 85 ? -5.098 20.064 3.343 1.00 85.75 85 GLU A O 1
ATOM 698 N N . ASP A 1 86 ? -4.622 20.951 1.340 1.00 84.19 86 ASP A N 1
ATOM 699 C CA . ASP A 1 86 ? -4.810 19.689 0.617 1.00 84.19 86 ASP A CA 1
ATOM 700 C C . ASP A 1 86 ? -3.716 18.669 0.964 1.00 84.19 86 ASP A C 1
ATOM 702 O O . ASP A 1 86 ? -3.982 17.469 1.073 1.00 84.19 86 ASP A O 1
ATOM 706 N N . ARG A 1 87 ? -2.478 19.137 1.176 1.00 79.31 87 ARG A N 1
ATOM 707 C CA . ARG A 1 87 ? -1.372 18.279 1.632 1.00 79.31 87 ARG A CA 1
ATOM 708 C C . ARG A 1 87 ? -1.655 17.697 3.011 1.00 79.31 87 ARG A C 1
ATOM 710 O O . ARG A 1 87 ? -1.455 16.501 3.217 1.00 79.31 87 ARG A O 1
ATOM 717 N N . ASP A 1 88 ? -2.145 18.520 3.936 1.00 80.31 88 ASP A N 1
ATOM 718 C CA . ASP A 1 88 ? -2.514 18.070 5.278 1.00 80.31 88 ASP A CA 1
ATOM 719 C C . ASP A 1 88 ? -3.659 17.048 5.228 1.00 80.31 88 ASP A C 1
ATOM 721 O O . ASP A 1 88 ? -3.570 15.986 5.844 1.00 80.31 88 ASP A O 1
ATOM 725 N N . ALA A 1 89 ? -4.680 17.287 4.398 1.00 82.88 89 ALA A N 1
ATOM 726 C CA . ALA A 1 89 ? -5.775 16.339 4.203 1.00 82.88 89 ALA A CA 1
ATOM 727 C C . ALA A 1 89 ? -5.286 14.965 3.706 1.00 82.88 89 ALA A C 1
ATOM 729 O O . ALA A 1 89 ? -5.680 13.932 4.257 1.00 82.88 89 ALA A O 1
ATOM 730 N N . ILE A 1 90 ? -4.390 14.931 2.712 1.00 81.25 90 ILE A N 1
ATOM 731 C CA . ILE A 1 90 ? -3.803 13.675 2.216 1.00 81.25 90 ILE A CA 1
ATOM 732 C C . ILE A 1 90 ? -2.984 12.986 3.310 1.00 81.25 90 ILE A C 1
ATOM 734 O O . ILE A 1 90 ? -3.106 11.769 3.490 1.00 81.25 90 ILE A O 1
ATOM 738 N N . ASN A 1 91 ? -2.185 13.738 4.068 1.00 76.44 91 ASN A N 1
ATOM 739 C CA . ASN A 1 91 ? -1.388 13.192 5.163 1.00 76.44 91 ASN A CA 1
ATOM 740 C C . ASN A 1 91 ? -2.275 12.579 6.256 1.00 76.44 91 ASN A C 1
ATOM 742 O O . ASN A 1 91 ? -2.010 11.461 6.706 1.00 76.44 91 ASN A O 1
ATOM 746 N N . VAL A 1 92 ? -3.359 13.250 6.651 1.00 79.81 92 VAL A N 1
ATOM 747 C CA . VAL A 1 92 ? -4.330 12.726 7.624 1.00 79.81 92 VAL A CA 1
ATOM 748 C C . VAL A 1 92 ? -4.966 11.434 7.115 1.00 79.81 92 VAL A C 1
ATOM 750 O O . VAL A 1 92 ? -4.999 10.441 7.843 1.00 79.81 92 VAL A O 1
ATOM 753 N N . CYS A 1 93 ? -5.426 11.402 5.861 1.00 81.00 93 CYS A N 1
ATOM 754 C CA . CYS A 1 93 ? -6.004 10.198 5.264 1.00 81.00 93 CYS A CA 1
ATOM 755 C C . CYS A 1 93 ? -5.000 9.039 5.204 1.00 81.00 93 CYS A C 1
ATOM 757 O O . CYS A 1 93 ? -5.342 7.915 5.570 1.00 81.00 93 CYS A O 1
ATOM 759 N N . THR A 1 94 ? -3.759 9.311 4.800 1.00 75.19 94 THR A N 1
ATOM 760 C CA . THR A 1 94 ? -2.678 8.316 4.717 1.00 75.19 94 THR A CA 1
ATOM 761 C C . THR A 1 94 ? -2.418 7.690 6.088 1.00 75.19 94 THR A C 1
ATOM 763 O O . THR A 1 94 ? -2.462 6.467 6.234 1.00 75.19 94 THR A O 1
ATOM 766 N N . ASN A 1 95 ? -2.256 8.516 7.125 1.00 76.00 95 ASN A N 1
ATOM 767 C CA . ASN A 1 95 ? -2.046 8.038 8.492 1.00 76.00 95 ASN A CA 1
ATOM 768 C C . ASN A 1 95 ? -3.263 7.283 9.049 1.00 76.00 95 ASN A C 1
ATOM 770 O O . ASN A 1 95 ? -3.104 6.269 9.728 1.00 76.00 95 ASN A O 1
ATOM 774 N N . ALA A 1 96 ? -4.485 7.717 8.726 1.00 79.38 96 ALA A N 1
ATOM 775 C CA . ALA A 1 96 ? -5.697 7.006 9.124 1.00 79.38 96 ALA A CA 1
ATOM 776 C C . ALA A 1 96 ? -5.777 5.602 8.501 1.00 79.38 96 ALA A C 1
ATOM 778 O O . ALA A 1 96 ? -6.169 4.654 9.181 1.00 79.38 96 ALA A O 1
ATOM 779 N N . ILE A 1 97 ? -5.379 5.441 7.234 1.00 78.56 97 ILE A N 1
ATOM 780 C CA . ILE A 1 97 ? -5.346 4.127 6.578 1.00 78.56 97 ILE A CA 1
ATOM 781 C C . ILE A 1 97 ? -4.312 3.214 7.245 1.00 78.56 97 ILE A C 1
ATOM 783 O O . ILE A 1 97 ? -4.635 2.058 7.528 1.00 78.56 97 ILE A O 1
ATOM 787 N N . ILE A 1 98 ? -3.111 3.722 7.549 1.00 75.31 98 ILE A N 1
ATOM 788 C CA . ILE A 1 98 ? -2.076 2.960 8.277 1.00 75.31 98 ILE A CA 1
ATOM 789 C C . ILE A 1 98 ? -2.636 2.463 9.611 1.00 75.31 98 ILE A C 1
ATOM 791 O O . ILE A 1 98 ? -2.574 1.269 9.906 1.00 75.31 98 ILE A O 1
ATOM 795 N N . LEU A 1 99 ? -3.262 3.362 10.372 1.00 77.75 99 LEU A N 1
ATOM 796 C CA . LEU A 1 99 ? -3.865 3.040 11.659 1.00 77.75 99 LEU A CA 1
ATOM 797 C C . LEU A 1 99 ? -4.952 1.958 11.537 1.00 77.75 99 LEU A C 1
ATOM 799 O O . LEU A 1 99 ? -5.021 1.038 12.351 1.00 77.75 99 LEU A O 1
ATOM 803 N N . ILE A 1 100 ? -5.804 2.035 10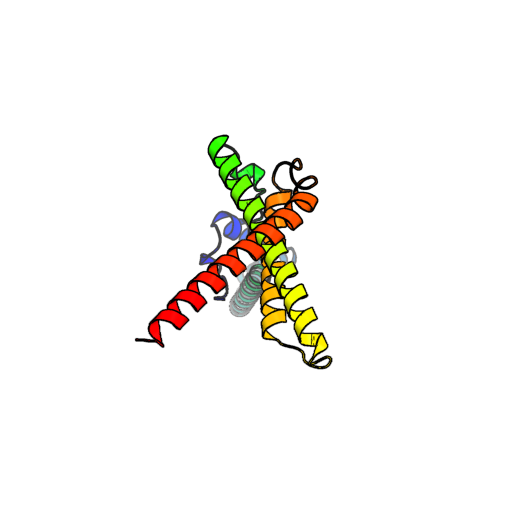.511 1.00 82.81 100 ILE A N 1
ATOM 804 C CA . ILE A 1 100 ? -6.846 1.030 10.259 1.00 82.81 100 ILE A CA 1
ATOM 805 C C . ILE A 1 100 ? -6.239 -0.328 9.900 1.00 82.81 100 ILE A C 1
ATOM 807 O O . ILE A 1 100 ? -6.745 -1.347 10.372 1.00 82.81 100 ILE A O 1
ATOM 811 N N . CYS A 1 101 ? -5.162 -0.366 9.114 1.00 80.88 101 CYS A N 1
ATOM 812 C CA . CYS A 1 101 ? -4.477 -1.619 8.794 1.00 80.88 101 CYS A CA 1
ATOM 813 C C . CYS A 1 101 ? -3.933 -2.294 10.064 1.00 80.88 101 CYS A C 1
ATOM 815 O O . CYS A 1 101 ? -4.153 -3.490 10.258 1.00 80.88 101 CYS A O 1
ATOM 817 N N . ASP A 1 102 ? -3.342 -1.521 10.977 1.00 80.12 102 ASP A N 1
ATOM 818 C CA . ASP A 1 102 ? -2.852 -2.028 12.269 1.00 80.12 102 ASP A CA 1
ATOM 819 C C . ASP A 1 102 ? -3.988 -2.534 13.163 1.00 80.12 102 ASP A C 1
ATOM 821 O O . ASP A 1 102 ? -3.877 -3.581 13.809 1.00 80.12 102 ASP A O 1
ATOM 825 N N . MET A 1 103 ? -5.132 -1.848 13.149 1.00 85.00 103 MET A N 1
ATOM 826 C CA . MET A 1 103 ? -6.337 -2.320 13.830 1.00 85.00 103 MET A CA 1
ATOM 827 C C . MET A 1 103 ? -6.867 -3.629 13.230 1.00 85.00 103 MET A C 1
ATOM 829 O O . MET A 1 103 ? -7.264 -4.522 13.981 1.00 85.00 103 MET A O 1
ATOM 833 N N . ILE A 1 104 ? -6.870 -3.777 11.898 1.00 84.94 104 ILE A N 1
ATOM 834 C CA . ILE A 1 104 ? -7.277 -5.020 11.221 1.00 84.94 104 ILE A CA 1
ATOM 835 C C . ILE A 1 104 ? -6.379 -6.173 11.665 1.00 84.94 104 ILE A C 1
ATOM 837 O O . ILE A 1 104 ? -6.895 -7.238 12.018 1.00 84.94 104 ILE A O 1
ATOM 841 N N . GLU A 1 105 ? -5.062 -5.968 11.699 1.00 81.75 105 GLU A N 1
ATOM 842 C CA . GLU A 1 105 ? -4.112 -6.963 12.200 1.00 81.75 105 GLU A CA 1
ATOM 843 C C . GLU A 1 105 ? -4.394 -7.307 13.667 1.00 81.75 105 GLU A C 1
ATOM 845 O O . GLU A 1 105 ? -4.582 -8.479 14.005 1.00 81.75 105 GLU A O 1
ATOM 850 N N . THR A 1 106 ? -4.533 -6.295 14.525 1.00 85.00 106 THR A N 1
ATOM 851 C CA . THR A 1 106 ? -4.763 -6.461 15.967 1.00 85.00 106 THR A CA 1
ATOM 852 C C . THR A 1 106 ? -6.061 -7.214 16.263 1.00 85.00 106 THR A C 1
ATOM 854 O O . THR A 1 106 ? -6.076 -8.166 17.051 1.00 85.00 106 THR A O 1
ATOM 857 N N . PHE A 1 107 ? -7.169 -6.840 15.617 1.00 87.50 107 PHE A N 1
ATOM 858 C CA . PHE A 1 107 ? -8.447 -7.531 15.787 1.00 87.50 107 PHE A CA 1
ATOM 859 C C . PHE A 1 107 ? -8.413 -8.950 15.220 1.00 87.50 107 PHE A C 1
ATOM 861 O O . PHE A 1 107 ? -8.952 -9.858 15.856 1.00 87.50 107 PHE A O 1
ATOM 868 N N . SER A 1 108 ? -7.748 -9.167 14.083 1.00 83.81 108 SER A N 1
ATOM 869 C CA . SER A 1 108 ? -7.590 -10.501 13.490 1.00 83.81 108 SER A CA 1
ATOM 870 C C . SER A 1 108 ? -6.762 -11.421 14.391 1.00 83.81 108 SER A C 1
ATOM 872 O O . SER A 1 108 ? -7.139 -12.574 14.616 1.00 83.81 108 SER A O 1
ATOM 874 N N . MET A 1 109 ? -5.679 -10.907 14.982 1.00 83.94 109 MET A N 1
ATOM 875 C CA . MET A 1 109 ? -4.860 -11.638 15.950 1.00 83.94 109 MET A CA 1
ATOM 876 C C . MET A 1 109 ? -5.646 -11.977 17.216 1.00 83.94 109 MET A C 1
ATOM 878 O O . MET A 1 109 ? -5.653 -13.137 17.631 1.00 83.94 109 MET A O 1
ATOM 882 N N . TYR A 1 110 ? -6.344 -11.001 17.808 1.00 85.50 110 TYR A N 1
ATOM 883 C CA . TYR A 1 110 ? -7.171 -11.228 18.996 1.00 85.50 110 TYR A CA 1
ATOM 884 C C . TYR A 1 110 ? -8.254 -12.278 18.731 1.00 85.50 110 TYR A C 1
ATOM 886 O O . TYR A 1 110 ? -8.450 -13.200 19.524 1.00 85.50 110 TYR A O 1
ATOM 894 N N . PHE A 1 111 ? -8.926 -12.179 17.585 1.00 82.06 111 PHE A N 1
ATOM 895 C CA . PHE A 1 111 ? -9.925 -13.149 17.169 1.00 82.06 111 PHE A CA 1
ATOM 896 C C . PHE A 1 111 ? -9.332 -14.566 17.069 1.00 82.06 111 PHE A C 1
ATOM 898 O O . PHE A 1 111 ? -9.863 -15.505 17.666 1.00 82.06 111 PHE A O 1
ATOM 905 N N . ASN A 1 112 ? -8.201 -14.723 16.372 1.00 82.62 112 ASN A N 1
ATOM 906 C CA . ASN A 1 112 ? -7.528 -16.014 16.212 1.00 82.62 112 ASN A CA 1
ATOM 907 C C . ASN A 1 112 ? -7.085 -16.604 17.565 1.00 82.62 112 ASN A C 1
ATOM 909 O O . ASN A 1 112 ? -7.253 -17.797 17.812 1.00 82.62 112 ASN A O 1
ATOM 913 N N . GLN A 1 113 ? -6.581 -15.767 18.480 1.00 85.38 113 GLN A N 1
ATOM 914 C CA . GLN A 1 113 ? -6.228 -16.184 19.840 1.00 85.38 113 GLN A CA 1
ATOM 915 C C . GLN A 1 113 ? -7.435 -16.708 20.623 1.00 85.38 113 GLN A C 1
ATOM 917 O O . GLN A 1 113 ? -7.310 -17.704 21.335 1.00 85.38 113 GLN A O 1
ATOM 922 N N . VAL A 1 114 ? -8.601 -16.062 20.513 1.00 86.88 114 VAL A N 1
ATOM 923 C CA . VAL A 1 114 ? -9.830 -16.541 21.163 1.00 86.88 114 VAL A CA 1
ATOM 924 C C . VAL A 1 114 ? -10.238 -17.901 20.604 1.00 86.88 114 VAL A C 1
ATOM 926 O O . VAL A 1 114 ? -10.576 -18.791 21.381 1.00 86.88 114 VAL A O 1
ATOM 929 N N . LEU A 1 115 ? -10.165 -18.089 19.286 1.00 82.69 115 LEU A N 1
ATOM 930 C CA . LEU A 1 115 ? -10.577 -19.332 18.639 1.00 82.69 115 LEU A CA 1
ATOM 931 C C . LEU A 1 115 ? -9.630 -20.505 18.945 1.00 82.69 115 LEU A C 1
ATOM 933 O O . LEU A 1 115 ? -10.093 -21.601 19.265 1.00 82.69 115 LEU A O 1
ATOM 937 N N . LYS A 1 116 ? -8.311 -20.271 18.939 1.00 84.25 116 LYS A N 1
ATOM 938 C CA . LYS A 1 116 ? -7.297 -21.294 19.250 1.00 84.25 116 LYS A CA 1
ATOM 939 C C . LYS A 1 116 ? -7.401 -21.873 20.661 1.00 84.25 116 LYS A C 1
ATOM 941 O O . LYS A 1 116 ? -6.926 -22.980 20.883 1.00 84.25 116 LYS A O 1
ATOM 946 N N . LYS A 1 117 ? -8.046 -21.174 21.603 1.00 88.50 117 LYS A N 1
ATOM 947 C CA . LYS A 1 117 ? -8.353 -21.728 22.937 1.00 88.50 117 LYS A CA 1
ATOM 948 C C . LYS A 1 117 ? -9.279 -22.944 22.871 1.00 88.50 117 LYS A C 1
ATOM 950 O O . LYS A 1 117 ? -9.218 -23.787 23.755 1.00 88.50 117 LYS A O 1
ATOM 955 N N . TYR A 1 118 ? -10.133 -23.012 21.851 1.00 86.25 118 TYR A N 1
ATOM 956 C CA . TYR A 1 118 ? -11.121 -24.078 21.673 1.00 86.25 118 TYR A CA 1
ATOM 957 C C . TYR A 1 118 ? -10.735 -25.044 20.552 1.00 86.25 118 TYR A C 1
ATOM 959 O O . TYR A 1 118 ? -11.045 -26.230 20.631 1.00 86.25 118 TYR A O 1
ATOM 967 N N . HIS A 1 119 ? -10.037 -24.551 19.527 1.00 83.25 119 HIS A N 1
ATOM 968 C CA . HIS A 1 119 ? -9.624 -25.340 18.368 1.00 83.25 119 HIS A CA 1
ATOM 969 C C . HIS A 1 119 ? -8.145 -25.074 18.024 1.00 83.25 119 HIS A C 1
ATOM 971 O O . HIS A 1 119 ? -7.864 -24.295 17.111 1.00 83.25 119 HIS A O 1
ATOM 977 N N . PRO A 1 120 ? -7.188 -25.685 18.751 1.00 78.94 120 PRO A N 1
ATOM 978 C CA . PRO A 1 120 ? -5.756 -25.393 18.602 1.00 78.94 120 PRO A CA 1
ATOM 979 C C . PRO A 1 120 ? -5.201 -25.725 17.212 1.00 78.94 120 PRO A C 1
ATOM 981 O O . PRO A 1 120 ? -4.375 -24.980 16.684 1.00 78.94 120 PRO A O 1
ATOM 984 N N . ASP A 1 121 ? -5.706 -26.807 16.613 1.00 79.94 121 ASP A N 1
ATOM 985 C CA . ASP A 1 121 ? -5.223 -27.355 15.339 1.00 79.94 121 ASP A CA 1
ATOM 986 C C . ASP A 1 121 ? -5.931 -26.756 14.114 1.00 79.94 121 ASP A C 1
ATOM 988 O O . ASP A 1 121 ? -5.631 -27.102 12.972 1.00 79.94 121 ASP A O 1
ATOM 992 N N . TYR A 1 122 ? -6.897 -25.860 14.328 1.00 69.31 122 TYR A N 1
ATOM 993 C CA . TYR A 1 122 ? -7.741 -25.341 13.260 1.00 69.31 122 TYR A CA 1
ATOM 994 C C . TYR A 1 122 ? -7.138 -24.070 12.653 1.00 69.31 122 TYR A C 1
ATOM 996 O O . TYR A 1 122 ? -6.896 -23.079 13.346 1.00 69.31 122 TYR A O 1
ATOM 1004 N N . ARG A 1 123 ? -6.913 -24.083 11.334 1.00 67.00 123 ARG A N 1
ATOM 1005 C CA . ARG A 1 123 ? -6.469 -22.920 10.555 1.00 67.00 123 ARG A CA 1
ATOM 1006 C C . ARG A 1 123 ? -7.627 -22.414 9.707 1.00 67.00 123 ARG A C 1
ATOM 1008 O O . ARG A 1 123 ? -8.134 -23.123 8.846 1.00 67.00 123 ARG A O 1
ATOM 1015 N N . LEU A 1 124 ? -8.039 -21.175 9.941 1.00 65.81 124 LEU A N 1
ATOM 1016 C CA . LEU A 1 124 ? -9.112 -20.540 9.183 1.00 65.81 124 LEU A CA 1
ATOM 1017 C C . LEU A 1 124 ? -8.512 -19.671 8.073 1.00 65.81 124 LEU A C 1
ATOM 1019 O O . LEU A 1 124 ? -8.083 -18.548 8.316 1.00 65.81 124 LEU A O 1
ATOM 1023 N N . GLU A 1 125 ? -8.518 -20.194 6.845 1.00 68.81 125 GLU A N 1
ATOM 1024 C CA . GLU A 1 125 ? -7.958 -19.537 5.649 1.00 68.81 125 GLU A CA 1
ATOM 1025 C C . GLU A 1 125 ? -8.538 -18.140 5.379 1.00 68.81 125 GLU A C 1
ATOM 1027 O O . GLU A 1 125 ? -7.867 -17.272 4.822 1.00 68.81 125 GLU A O 1
ATOM 1032 N N . MET A 1 126 ? -9.787 -17.898 5.786 1.00 67.88 126 MET A N 1
ATOM 1033 C CA . MET A 1 126 ? -10.416 -16.581 5.668 1.00 67.88 126 MET A CA 1
ATOM 1034 C C . MET A 1 126 ? -9.665 -15.510 6.475 1.00 67.88 126 MET A C 1
ATOM 1036 O O . MET A 1 126 ? -9.605 -14.364 6.034 1.00 67.88 126 MET A O 1
ATOM 1040 N N . TYR A 1 127 ? -9.043 -15.865 7.607 1.00 69.81 127 TYR A N 1
ATOM 1041 C CA . TYR A 1 127 ? -8.244 -14.913 8.389 1.00 69.81 127 TYR A CA 1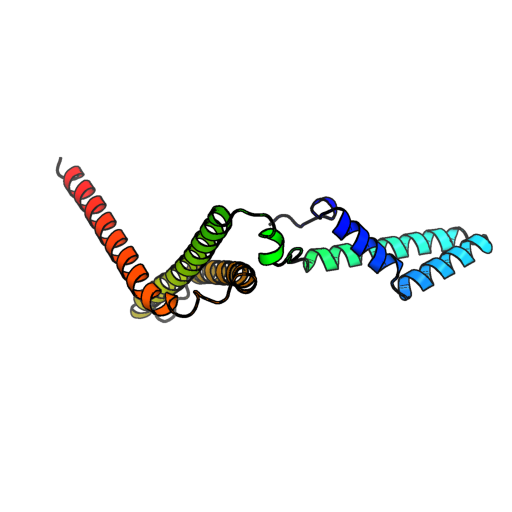
ATOM 1042 C C . TYR A 1 127 ? -6.900 -14.632 7.760 1.00 69.81 127 TYR A C 1
ATOM 1044 O O . TYR A 1 127 ? -6.486 -13.478 7.737 1.00 69.81 127 TYR A O 1
ATOM 1052 N N . ASP A 1 128 ? -6.253 -15.652 7.206 1.00 72.31 128 ASP A N 1
ATOM 1053 C CA . ASP A 1 128 ? -4.985 -15.460 6.509 1.00 72.31 128 ASP A CA 1
ATOM 1054 C C . ASP A 1 128 ? -5.150 -14.480 5.343 1.00 72.31 128 ASP A C 1
ATOM 1056 O O . ASP A 1 128 ? -4.290 -13.629 5.131 1.00 72.31 128 ASP A O 1
ATOM 1060 N N . LYS A 1 129 ? -6.295 -14.527 4.647 1.00 78.12 129 LYS A N 1
ATOM 1061 C CA . LYS A 1 129 ? -6.641 -13.553 3.603 1.00 78.12 129 LYS A CA 1
ATOM 1062 C C . LYS A 1 129 ? -6.836 -12.138 4.151 1.00 78.12 129 LYS A C 1
ATOM 1064 O O . LYS A 1 129 ? -6.278 -11.208 3.583 1.00 78.12 129 LYS A O 1
ATOM 1069 N N . ILE A 1 130 ? -7.578 -11.961 5.249 1.00 78.12 130 ILE A N 1
ATOM 1070 C CA . ILE A 1 130 ? -7.778 -10.635 5.872 1.00 78.12 130 ILE A CA 1
ATOM 1071 C C . ILE A 1 130 ? -6.440 -10.043 6.331 1.00 78.12 130 ILE A C 1
ATOM 1073 O O . ILE A 1 130 ? -6.156 -8.877 6.066 1.00 78.12 130 ILE A O 1
ATOM 1077 N N . MET A 1 131 ? -5.593 -10.857 6.964 1.00 76.88 131 MET A N 1
ATOM 1078 C CA . MET A 1 131 ? -4.246 -10.455 7.365 1.00 76.88 131 MET A CA 1
ATOM 1079 C C . MET A 1 131 ? -3.371 -10.102 6.159 1.00 76.88 131 MET A C 1
ATOM 1081 O O . MET A 1 131 ? -2.634 -9.124 6.214 1.00 76.88 131 MET A O 1
ATOM 1085 N N . SER A 1 132 ? -3.441 -10.886 5.079 1.00 80.06 132 SER A N 1
ATOM 1086 C CA . SER A 1 132 ? -2.686 -10.625 3.848 1.00 80.06 132 SER A CA 1
ATOM 1087 C C . SER A 1 132 ? -3.068 -9.280 3.239 1.00 80.06 132 SER A C 1
ATOM 1089 O O . SER A 1 132 ? -2.183 -8.486 2.945 1.00 80.06 132 SER A O 1
ATOM 1091 N N . VAL A 1 133 ? -4.369 -9.000 3.117 1.00 79.31 133 VAL A N 1
ATOM 1092 C CA . VAL A 1 133 ? -4.866 -7.725 2.577 1.00 79.31 133 VAL A CA 1
ATOM 1093 C C . VAL A 1 133 ? -4.466 -6.554 3.476 1.00 79.31 133 VAL A C 1
ATOM 1095 O O . VAL A 1 133 ? -4.044 -5.520 2.972 1.00 79.31 133 VAL A O 1
ATOM 1098 N N . GLY A 1 134 ? -4.546 -6.714 4.803 1.00 76.31 134 GLY A N 1
ATOM 1099 C CA . GLY A 1 134 ? -4.099 -5.686 5.750 1.00 76.31 134 GLY A CA 1
ATOM 1100 C C . GLY A 1 134 ? -2.609 -5.361 5.606 1.00 76.31 134 GLY A C 1
ATOM 1101 O O . GLY A 1 134 ? -2.236 -4.190 5.554 1.00 76.31 134 GLY A O 1
ATOM 1102 N N . LYS A 1 135 ? -1.765 -6.389 5.460 1.00 76.19 135 LYS A N 1
ATOM 1103 C CA . LYS A 1 135 ? -0.318 -6.233 5.242 1.00 76.19 135 LYS A CA 1
ATOM 1104 C C . LYS A 1 135 ? 0.014 -5.586 3.904 1.00 76.19 135 LYS A C 1
ATOM 1106 O O . LYS A 1 135 ? 0.876 -4.715 3.851 1.00 76.19 135 LYS A O 1
ATOM 1111 N N . GLU A 1 136 ? -0.658 -6.011 2.840 1.00 76.38 136 GLU A N 1
ATOM 1112 C CA . GLU A 1 136 ? -0.486 -5.468 1.492 1.00 76.38 136 GLU A CA 1
ATOM 1113 C C . GLU A 1 136 ? -0.875 -3.985 1.455 1.00 76.38 136 GLU A C 1
ATOM 1115 O O . GLU A 1 136 ? -0.069 -3.142 1.061 1.00 76.38 136 GLU A O 1
ATOM 1120 N N . ALA A 1 137 ? -2.048 -3.639 1.995 1.00 71.50 137 ALA A N 1
ATOM 1121 C CA . ALA A 1 137 ? -2.493 -2.254 2.125 1.00 71.50 137 ALA A CA 1
ATOM 1122 C C . ALA A 1 137 ? -1.508 -1.411 2.952 1.00 71.50 137 ALA A C 1
ATOM 1124 O O . ALA A 1 137 ? -1.116 -0.325 2.525 1.00 71.50 137 ALA A O 1
ATOM 1125 N N . LYS A 1 138 ? -1.035 -1.926 4.095 1.00 71.75 138 LYS A N 1
ATOM 1126 C CA . LYS A 1 138 ? -0.022 -1.247 4.914 1.00 71.75 138 LYS A CA 1
ATOM 1127 C C . LYS A 1 138 ? 1.284 -1.027 4.149 1.00 71.75 138 LYS A C 1
ATOM 1129 O O . LYS A 1 138 ? 1.871 0.042 4.277 1.00 71.75 138 LYS A O 1
ATOM 1134 N N . SER A 1 139 ? 1.733 -1.999 3.353 1.00 70.38 139 SER A N 1
ATOM 1135 C CA . SER A 1 139 ? 2.951 -1.891 2.539 1.00 70.38 139 SER A CA 1
ATOM 1136 C C . SER A 1 139 ? 2.845 -0.767 1.508 1.00 70.38 139 SER A C 1
ATOM 1138 O O . SER A 1 139 ? 3.725 0.091 1.447 1.00 70.38 139 SER A O 1
ATOM 1140 N N . HIS A 1 140 ? 1.742 -0.712 0.757 1.00 67.50 140 HIS A N 1
ATOM 1141 C CA . HIS A 1 140 ? 1.516 0.343 -0.233 1.00 67.50 140 HIS A CA 1
ATOM 1142 C C . HIS A 1 140 ? 1.413 1.734 0.404 1.00 67.50 140 HIS A C 1
ATOM 1144 O O . HIS A 1 140 ? 1.956 2.702 -0.117 1.00 67.50 140 HIS A O 1
ATOM 1150 N N . VAL A 1 141 ? 0.768 1.849 1.564 1.00 66.69 141 VAL A N 1
ATOM 1151 C CA . VAL A 1 141 ? 0.583 3.149 2.226 1.00 66.69 141 VAL A CA 1
ATOM 1152 C C . VAL A 1 141 ? 1.852 3.594 2.956 1.00 66.69 141 VAL A C 1
ATOM 1154 O O . VAL A 1 141 ? 2.171 4.780 2.969 1.00 66.69 141 VAL A O 1
ATOM 1157 N N . LYS A 1 142 ? 2.629 2.659 3.513 1.00 63.94 142 LYS A N 1
ATOM 1158 C CA . LYS A 1 142 ? 3.955 2.952 4.069 1.00 63.94 142 LYS A CA 1
ATOM 1159 C C . LYS A 1 142 ? 4.898 3.465 2.983 1.00 63.94 142 LYS A C 1
ATOM 1161 O O . LYS A 1 142 ? 5.570 4.462 3.209 1.00 63.94 142 LYS A O 1
ATOM 1166 N N . PHE A 1 143 ? 4.865 2.855 1.800 1.00 60.16 143 PHE A N 1
ATOM 1167 C CA . PHE A 1 143 ? 5.593 3.338 0.631 1.00 60.16 143 PHE A CA 1
ATOM 1168 C C . PHE A 1 143 ? 5.213 4.788 0.263 1.00 60.16 143 PHE A C 1
ATOM 1170 O O . PHE A 1 143 ? 6.083 5.626 0.029 1.00 60.16 143 PHE A O 1
ATOM 1177 N N . MET A 1 144 ? 3.917 5.124 0.304 1.00 61.75 144 MET A N 1
ATOM 1178 C CA . MET A 1 144 ? 3.440 6.501 0.103 1.00 61.75 144 MET A CA 1
ATOM 1179 C C . MET A 1 144 ? 3.891 7.456 1.225 1.00 61.75 144 MET A C 1
ATOM 1181 O O . MET A 1 144 ? 4.219 8.609 0.951 1.00 61.75 144 MET A O 1
ATOM 1185 N N . SER A 1 145 ? 3.928 6.982 2.477 1.00 60.56 145 SER A N 1
ATOM 1186 C CA . SER A 1 145 ? 4.302 7.770 3.660 1.00 60.56 145 SER A CA 1
ATOM 1187 C C . SER A 1 145 ? 5.806 8.034 3.771 1.00 60.56 145 SER A C 1
ATOM 1189 O O . SER A 1 145 ? 6.181 9.123 4.193 1.00 60.56 145 SER A O 1
ATOM 1191 N N . GLU A 1 146 ? 6.670 7.100 3.363 1.00 57.53 146 GLU A N 1
ATOM 1192 C CA . GLU A 1 146 ? 8.133 7.293 3.304 1.00 57.53 146 GLU A CA 1
ATOM 1193 C C . GLU A 1 146 ? 8.538 8.417 2.329 1.00 57.53 146 GLU A C 1
ATOM 1195 O O . GLU A 1 146 ? 9.649 8.941 2.399 1.00 57.53 146 GLU A O 1
ATOM 1200 N N . CYS A 1 147 ? 7.610 8.837 1.463 1.00 49.19 147 CYS A N 1
ATOM 1201 C CA . CYS A 1 147 ? 7.745 9.981 0.566 1.00 49.19 147 CYS A CA 1
ATOM 1202 C C . CYS A 1 147 ? 7.129 11.288 1.120 1.00 49.19 147 CYS A C 1
ATOM 1204 O O . CYS A 1 147 ? 7.070 12.280 0.394 1.00 49.19 147 CYS A O 1
ATOM 1206 N N . THR A 1 148 ? 6.658 11.301 2.372 1.00 49.56 148 THR A N 1
ATOM 1207 C CA . THR A 1 148 ? 6.088 12.466 3.083 1.00 49.56 148 THR A CA 1
ATOM 1208 C C . THR A 1 148 ? 6.855 12.730 4.384 1.00 49.56 148 THR A C 1
ATOM 1210 O O . THR A 1 148 ? 7.508 11.832 4.908 1.00 49.56 148 THR A O 1
ATOM 1213 N N . ASP A 1 149 ? 6.827 13.965 4.896 1.00 50.59 149 ASP A N 1
ATOM 1214 C CA . ASP A 1 149 ? 7.664 14.389 6.028 1.00 50.59 149 ASP A CA 1
ATOM 1215 C C . ASP A 1 149 ? 7.589 13.445 7.251 1.00 50.59 149 ASP A C 1
ATOM 1217 O O . ASP A 1 149 ? 6.527 13.185 7.818 1.00 50.59 149 ASP A O 1
ATOM 1221 N N . ASN A 1 150 ? 8.771 12.993 7.688 1.00 45.22 150 ASN A N 1
ATOM 1222 C CA . ASN A 1 150 ? 9.077 11.994 8.731 1.00 45.22 150 ASN A CA 1
ATOM 1223 C C . ASN A 1 150 ? 8.537 12.275 10.156 1.00 45.22 150 ASN A C 1
ATOM 1225 O O . ASN A 1 150 ? 8.900 11.581 11.106 1.00 45.22 150 ASN A O 1
ATOM 1229 N N . ILE A 1 151 ? 7.722 13.309 10.366 1.00 47.09 151 ILE A N 1
ATOM 1230 C CA . ILE A 1 151 ? 7.508 13.895 11.700 1.00 47.09 151 ILE A CA 1
ATOM 1231 C C . ILE A 1 151 ? 6.485 13.113 12.550 1.00 47.09 151 ILE A C 1
ATOM 1233 O O . ILE A 1 151 ? 6.538 13.182 13.777 1.00 47.09 151 ILE A O 1
ATOM 1237 N N . TYR A 1 152 ? 5.601 12.308 11.951 1.00 50.28 152 TYR A N 1
ATOM 1238 C CA . TYR A 1 152 ? 4.420 11.790 12.665 1.00 50.28 152 TYR A CA 1
ATOM 1239 C C . TYR A 1 152 ? 4.434 10.295 13.033 1.00 50.28 152 TYR A C 1
ATOM 1241 O O . TYR A 1 152 ? 3.539 9.845 13.746 1.00 50.28 152 TYR A O 1
ATOM 1249 N N . GLN A 1 153 ? 5.443 9.512 12.630 1.00 50.16 153 GLN A N 1
ATOM 1250 C CA . GLN A 1 153 ? 5.428 8.053 12.844 1.00 50.16 153 GLN A CA 1
ATOM 1251 C C . GLN A 1 153 ? 5.736 7.613 14.292 1.00 50.16 153 GLN A C 1
ATOM 1253 O O . GLN A 1 153 ? 5.303 6.538 14.702 1.00 50.16 153 GLN A O 1
ATOM 1258 N N . CYS A 1 154 ? 6.429 8.427 15.100 1.00 43.19 154 CYS A N 1
ATOM 1259 C CA . CYS A 1 154 ? 6.876 8.002 16.436 1.00 43.19 154 CYS A CA 1
ATOM 1260 C C . CYS A 1 154 ? 5.844 8.208 17.565 1.00 43.19 154 CYS A C 1
ATOM 1262 O O . CYS A 1 154 ? 5.886 7.466 18.539 1.00 43.19 154 CYS A O 1
ATOM 1264 N N . SER A 1 155 ? 4.911 9.166 17.463 1.00 51.19 155 SER A N 1
ATOM 1265 C CA . SER A 1 155 ? 3.859 9.392 18.484 1.00 51.19 155 SER A CA 1
ATOM 1266 C C . SER A 1 155 ? 2.560 8.618 18.220 1.00 51.19 155 SER A C 1
ATOM 1268 O O . SER A 1 155 ? 1.662 8.577 19.065 1.00 51.19 155 SER A O 1
ATOM 1270 N N . PHE A 1 156 ? 2.450 7.998 17.043 1.00 56.72 156 PHE A N 1
ATOM 1271 C CA . PHE A 1 156 ? 1.247 7.293 16.612 1.00 56.72 156 PHE A CA 1
ATOM 1272 C C . PHE A 1 156 ? 1.101 5.905 17.239 1.00 56.72 156 PHE A C 1
ATOM 1274 O O . PHE A 1 156 ? -0.025 5.452 17.409 1.00 56.72 156 PHE A O 1
ATOM 1281 N N . ALA A 1 157 ? 2.204 5.246 17.611 1.00 54.41 157 ALA A N 1
ATOM 1282 C CA . ALA A 1 157 ? 2.176 3.886 18.153 1.00 54.41 157 ALA A CA 1
ATOM 1283 C C . ALA A 1 157 ? 1.412 3.804 19.486 1.00 54.41 157 ALA A C 1
ATOM 1285 O O . ALA A 1 157 ? 0.484 3.009 19.603 1.00 54.41 157 ALA A O 1
ATOM 1286 N N . ASP A 1 158 ? 1.721 4.686 20.442 1.00 57.16 158 ASP A N 1
ATOM 1287 C CA . ASP A 1 158 ? 1.017 4.732 21.734 1.00 57.16 158 ASP A CA 1
ATOM 1288 C C . ASP A 1 158 ? -0.453 5.151 21.560 1.00 57.16 158 ASP A C 1
ATOM 1290 O O . ASP A 1 158 ? -1.352 4.622 22.210 1.00 57.16 158 ASP A O 1
ATOM 1294 N N . SER A 1 159 ? -0.721 6.053 20.611 1.00 65.94 159 SER A N 1
ATOM 1295 C CA . SER A 1 159 ? -2.086 6.488 20.289 1.00 65.94 159 SER A CA 1
ATOM 1296 C C . SER A 1 159 ? -2.898 5.398 19.574 1.00 65.94 159 SER A C 1
ATOM 1298 O O . SER A 1 159 ? -4.130 5.417 19.608 1.00 65.94 159 SER A O 1
ATOM 1300 N N . ALA A 1 160 ? -2.243 4.444 18.908 1.00 70.94 160 ALA A N 1
ATOM 1301 C CA . ALA A 1 160 ? -2.921 3.420 18.125 1.00 70.94 160 ALA A CA 1
ATOM 1302 C C . ALA A 1 160 ? -3.667 2.416 19.005 1.00 70.94 160 ALA A C 1
ATOM 1304 O O . ALA A 1 160 ? -4.791 2.030 18.669 1.00 70.94 160 ALA A O 1
ATOM 1305 N N . ASP A 1 161 ? -3.096 2.044 20.149 1.00 76.75 161 ASP A N 1
ATOM 1306 C CA . ASP A 1 161 ? -3.747 1.158 21.116 1.00 76.75 161 ASP A CA 1
ATOM 1307 C C . ASP A 1 161 ? -5.001 1.810 21.719 1.00 76.75 161 ASP A C 1
ATOM 1309 O O . ASP A 1 161 ? -6.069 1.186 21.769 1.00 76.75 161 ASP A O 1
ATOM 1313 N N . ASP A 1 162 ? -4.914 3.093 22.083 1.00 82.19 162 ASP A N 1
ATOM 1314 C CA . ASP A 1 162 ? -6.041 3.867 22.612 1.00 82.19 162 ASP A CA 1
ATOM 1315 C C . ASP A 1 162 ? -7.196 3.953 21.604 1.00 82.19 162 ASP A C 1
ATOM 1317 O O . ASP A 1 162 ? -8.365 3.718 21.941 1.00 82.19 162 ASP A O 1
ATOM 1321 N N . ILE A 1 163 ? -6.883 4.231 20.335 1.00 84.12 163 ILE A N 1
ATOM 1322 C CA . ILE A 1 163 ? -7.889 4.276 19.268 1.00 84.12 163 ILE A CA 1
ATOM 1323 C C . ILE A 1 163 ? -8.454 2.882 18.982 1.00 84.12 163 ILE A C 1
ATOM 1325 O O . ILE A 1 163 ? -9.668 2.736 18.797 1.00 84.12 163 ILE A O 1
ATOM 1329 N N . THR A 1 164 ? -7.623 1.841 19.017 1.00 86.12 164 THR A N 1
ATOM 1330 C CA . THR A 1 164 ? -8.071 0.451 18.869 1.00 86.12 164 THR A CA 1
ATOM 1331 C C . THR A 1 164 ? -9.099 0.093 19.944 1.00 86.12 164 THR A C 1
ATOM 1333 O O . THR A 1 164 ? -10.153 -0.488 19.647 1.00 86.12 164 THR A O 1
ATOM 1336 N N . GLU A 1 165 ? -8.847 0.473 21.197 1.00 87.19 165 GLU A N 1
ATOM 1337 C CA . GLU A 1 165 ? -9.780 0.245 22.301 1.00 87.19 165 GLU A CA 1
ATOM 1338 C C . GLU A 1 165 ? -11.055 1.095 22.159 1.00 87.19 165 GLU A C 1
ATOM 1340 O O . GLU A 1 165 ? -12.162 0.605 22.415 1.00 87.19 165 GLU A O 1
ATOM 1345 N N . LEU A 1 166 ? -10.950 2.332 21.663 1.00 89.62 166 LEU A N 1
ATOM 1346 C CA . LEU A 1 166 ? -12.106 3.181 21.358 1.00 89.62 166 LEU A CA 1
ATOM 1347 C C . LEU A 1 166 ? -13.019 2.524 20.311 1.00 89.62 166 LEU A C 1
ATOM 1349 O O . LEU A 1 166 ? -14.232 2.399 20.531 1.00 89.62 166 LEU A O 1
ATOM 1353 N N . VAL A 1 167 ? -12.450 2.039 19.204 1.00 91.62 167 VAL A N 1
ATOM 1354 C CA . VAL A 1 167 ? -13.186 1.331 18.144 1.00 91.62 167 VAL A CA 1
ATOM 1355 C C . VAL A 1 167 ? -13.841 0.064 18.694 1.00 91.62 167 VAL A C 1
ATOM 1357 O O . VAL A 1 167 ? -15.034 -0.170 18.466 1.00 91.62 167 VAL A O 1
ATOM 1360 N N . ARG A 1 168 ? -13.115 -0.718 19.500 1.00 89.62 168 ARG A N 1
ATOM 1361 C CA . ARG A 1 168 ? -13.647 -1.919 20.164 1.00 89.62 168 ARG A CA 1
ATOM 1362 C C . ARG A 1 168 ? -14.852 -1.594 21.047 1.00 89.62 168 ARG A C 1
ATOM 1364 O O . ARG A 1 168 ? -15.879 -2.280 20.987 1.00 89.62 168 ARG A O 1
ATOM 1371 N N . ASN A 1 169 ? -14.768 -0.537 21.849 1.00 91.44 169 ASN A N 1
ATOM 1372 C CA . ASN A 1 169 ? -15.853 -0.121 22.735 1.00 91.44 169 ASN A CA 1
ATOM 1373 C C . ASN A 1 169 ? -17.060 0.420 21.967 1.00 91.44 169 ASN A C 1
ATOM 1375 O O . ASN A 1 169 ? -18.209 0.115 22.317 1.00 91.44 169 ASN A O 1
ATOM 1379 N N . LYS A 1 170 ? -16.829 1.132 20.860 1.00 91.75 170 LYS A N 1
ATOM 1380 C CA . LYS A 1 170 ? -17.902 1.556 19.959 1.00 91.75 170 LYS A CA 1
ATOM 1381 C C . LYS A 1 170 ? -18.617 0.359 19.333 1.00 91.75 170 LYS A C 1
ATOM 1383 O O . LYS A 1 170 ? -19.850 0.318 19.366 1.00 91.75 170 LYS A O 1
ATOM 1388 N N . ALA A 1 171 ? -17.875 -0.636 18.845 1.00 89.75 171 ALA A N 1
ATOM 1389 C CA . ALA A 1 171 ? -18.440 -1.868 18.297 1.00 89.75 171 ALA A CA 1
ATOM 1390 C C . ALA A 1 171 ? -19.290 -2.613 19.342 1.00 89.75 171 ALA A C 1
ATOM 1392 O O . ALA A 1 171 ? -20.442 -2.960 19.075 1.00 89.75 171 ALA A O 1
ATOM 1393 N N . ARG A 1 172 ? -18.787 -2.765 20.577 1.00 89.06 172 ARG A N 1
ATOM 1394 C CA . ARG A 1 172 ? -19.552 -3.345 21.700 1.00 89.06 172 ARG A CA 1
ATOM 1395 C C . ARG A 1 172 ? -20.858 -2.592 21.960 1.00 89.06 172 ARG A C 1
ATOM 1397 O O . ARG A 1 172 ? -21.902 -3.220 22.141 1.00 89.06 172 ARG A O 1
ATOM 1404 N N . SER A 1 173 ? -20.813 -1.259 21.977 1.00 92.25 173 SER A N 1
ATOM 1405 C CA . SER A 1 173 ? -21.997 -0.414 22.182 1.00 92.25 173 SER A CA 1
ATOM 1406 C C . SER A 1 173 ? -23.043 -0.621 21.082 1.00 92.25 173 SER A C 1
ATOM 1408 O O . SER A 1 173 ? -24.228 -0.786 21.378 1.00 92.25 173 SER A O 1
ATOM 1410 N N . LEU A 1 174 ? -22.616 -0.680 19.817 1.00 90.44 174 LEU A N 1
ATOM 1411 C CA . LEU A 1 174 ? -23.505 -0.929 18.681 1.00 90.44 174 LEU A CA 1
ATOM 1412 C C . LEU A 1 174 ? -24.146 -2.320 18.750 1.00 90.44 174 LEU A C 1
ATOM 1414 O O . LEU A 1 174 ? -25.364 -2.425 18.626 1.00 90.44 174 LEU A O 1
ATOM 1418 N N . ILE A 1 175 ? -23.366 -3.363 19.048 1.00 87.50 175 ILE A N 1
ATOM 1419 C CA . ILE A 1 175 ? -23.883 -4.731 19.210 1.00 87.50 175 ILE A CA 1
ATOM 1420 C C . ILE A 1 175 ? -24.946 -4.786 20.315 1.00 87.50 175 ILE A C 1
ATOM 1422 O O . ILE A 1 175 ? -26.011 -5.369 20.115 1.00 87.50 175 ILE A O 1
ATOM 1426 N N . ARG A 1 176 ? -24.698 -4.148 21.469 1.00 88.12 176 ARG A N 1
ATOM 1427 C CA . ARG A 1 176 ? -25.681 -4.074 22.567 1.00 88.12 176 ARG A CA 1
ATOM 1428 C C . ARG A 1 176 ? -26.978 -3.400 22.120 1.00 88.12 176 ARG A C 1
ATOM 1430 O O . ARG A 1 176 ? -28.057 -3.901 22.425 1.00 88.12 176 ARG A O 1
ATOM 1437 N N . LYS A 1 177 ? -26.882 -2.296 21.373 1.00 88.38 177 LYS A N 1
ATOM 1438 C CA . LYS A 1 177 ? -28.054 -1.578 20.847 1.00 88.38 177 LYS A CA 1
ATOM 1439 C C . LYS A 1 177 ? -28.864 -2.423 19.864 1.00 88.38 177 LYS A C 1
ATOM 1441 O O . LYS A 1 177 ? -30.088 -2.370 19.910 1.00 88.38 177 LYS A O 1
ATOM 1446 N N . VAL A 1 178 ? -28.205 -3.185 18.993 1.00 86.50 178 VAL A N 1
ATOM 1447 C CA . VAL A 1 178 ? -28.886 -4.068 18.032 1.00 86.50 178 VAL A CA 1
ATOM 1448 C C . VAL A 1 178 ? -29.606 -5.201 18.763 1.00 86.50 178 VAL A C 1
ATOM 1450 O O . VAL A 1 178 ? -30.815 -5.347 18.602 1.00 86.50 178 VAL A O 1
ATOM 1453 N N . LYS A 1 179 ? -28.914 -5.910 19.665 1.00 82.88 179 LYS A N 1
ATOM 1454 C CA . LYS A 1 179 ? -29.511 -6.999 20.459 1.00 82.88 179 LYS A CA 1
ATOM 1455 C C . LYS A 1 179 ? -30.695 -6.535 21.312 1.00 82.88 179 LYS A C 1
ATOM 1457 O O . LYS A 1 179 ? -31.693 -7.239 21.416 1.00 82.88 179 LYS A O 1
ATOM 1462 N N . GLY A 1 180 ? -30.617 -5.335 21.893 1.00 75.75 180 GLY A N 1
ATOM 1463 C CA . GLY A 1 180 ? -31.726 -4.753 22.659 1.00 75.75 180 GLY A CA 1
ATOM 1464 C C . GLY A 1 180 ? -32.969 -4.452 21.811 1.00 75.75 180 GLY A C 1
ATOM 1465 O O . GLY A 1 180 ? -34.089 -4.581 22.296 1.00 75.75 180 GLY A O 1
ATOM 1466 N N . LYS A 1 181 ? -32.797 -4.096 20.531 1.00 70.56 181 LYS A N 1
ATOM 1467 C CA . LYS A 1 181 ? -33.918 -3.885 19.601 1.00 70.56 181 LYS A CA 1
ATOM 1468 C C . LYS A 1 181 ? -34.549 -5.199 19.130 1.00 70.56 181 LYS A C 1
ATOM 1470 O O . LYS A 1 181 ? -35.760 -5.241 18.948 1.00 70.56 181 LYS A O 1
ATOM 1475 N N . GLU A 1 182 ? -33.756 -6.254 18.954 1.00 61.94 182 GLU A N 1
ATOM 1476 C CA . GLU A 1 182 ? -34.258 -7.597 18.622 1.00 61.94 182 GLU A CA 1
ATOM 1477 C C . GLU A 1 182 ? -35.019 -8.230 19.795 1.00 61.94 182 GLU A C 1
ATOM 1479 O O . GLU A 1 182 ? -36.105 -8.770 19.599 1.00 61.94 182 GLU A O 1
ATOM 1484 N N . GLY A 1 183 ? -34.525 -8.072 21.028 1.00 57.75 183 GLY A N 1
ATOM 1485 C CA . GLY A 1 183 ? -35.220 -8.542 22.234 1.00 57.75 183 GLY A CA 1
ATOM 1486 C C . GLY A 1 183 ? -36.593 -7.892 22.453 1.00 57.75 183 GLY A C 1
ATOM 1487 O O . GLY A 1 183 ? -37.514 -8.558 22.911 1.00 57.75 183 GLY A O 1
ATOM 1488 N N . ASN A 1 184 ? -36.766 -6.623 22.066 1.00 55.84 184 ASN A N 1
ATOM 1489 C CA . ASN A 1 184 ? -38.068 -5.944 22.119 1.00 55.84 184 ASN A CA 1
ATOM 1490 C C . ASN A 1 184 ? -39.010 -6.313 20.962 1.00 55.84 184 ASN A C 1
ATOM 1492 O O . ASN A 1 184 ? -40.215 -6.133 21.098 1.00 55.84 184 ASN A O 1
ATOM 1496 N N . ARG A 1 185 ? -38.492 -6.809 19.831 1.00 51.91 185 ARG A N 1
ATOM 1497 C CA . ARG A 1 185 ? -39.317 -7.283 18.704 1.00 51.91 185 ARG A CA 1
ATOM 1498 C C . ARG A 1 185 ? -39.859 -8.694 18.908 1.00 51.91 185 ARG A C 1
ATOM 1500 O O . ARG A 1 185 ? -40.924 -8.981 18.391 1.00 51.91 185 ARG A O 1
ATOM 1507 N N . ASN A 1 186 ? -39.153 -9.542 19.654 1.00 51.09 186 ASN A N 1
ATOM 1508 C CA . ASN A 1 186 ? -39.584 -10.919 19.927 1.00 51.09 186 ASN A CA 1
ATOM 1509 C C . ASN A 1 186 ? -40.546 -11.044 21.128 1.00 51.09 186 ASN A C 1
ATOM 1511 O O . ASN A 1 186 ? -40.980 -12.149 21.434 1.00 51.09 186 ASN A O 1
ATOM 1515 N N . ASN A 1 187 ? -40.859 -9.933 21.807 1.00 50.03 187 ASN A N 1
ATOM 1516 C CA . ASN A 1 187 ? -41.776 -9.860 22.954 1.00 50.03 187 ASN A CA 1
ATOM 1517 C C . ASN A 1 187 ? -43.086 -9.100 22.634 1.00 50.03 187 ASN A C 1
ATOM 1519 O O . ASN A 1 187 ? -43.805 -8.708 23.554 1.00 50.03 187 ASN A O 1
ATOM 1523 N N . LEU A 1 188 ? -43.370 -8.867 21.349 1.00 45.19 188 LEU A N 1
ATOM 1524 C CA . LEU A 1 188 ? -44.628 -8.345 20.799 1.00 45.19 188 LEU A CA 1
ATOM 1525 C C . LEU A 1 188 ? -45.244 -9.415 19.895 1.00 45.19 188 LEU A C 1
ATOM 1527 O O . LEU A 1 188 ? -46.489 -9.491 19.866 1.00 45.19 188 LEU A O 1
#

pLDDT: mean 74.99, std 12.51, range [42.44, 92.25]